Protein AF-A0A9W9V9L8-F1 (afdb_monomer_lite)

pLDDT: mean 75.34, std 14.16, range [36.38, 93.81]

Structure (mmCIF, N/CA/C/O backbone):
data_AF-A0A9W9V9L8-F1
#
_entry.id   AF-A0A9W9V9L8-F1
#
loop_
_atom_site.group_PDB
_atom_site.id
_atom_site.type_symbol
_atom_site.label_atom_id
_atom_site.label_alt_id
_atom_site.label_comp_id
_atom_site.label_asym_id
_atom_site.label_entity_id
_atom_site.label_seq_id
_atom_site.pdbx_PDB_ins_code
_atom_site.Cartn_x
_atom_site.Cartn_y
_atom_site.Cartn_z
_atom_site.occupancy
_atom_site.B_iso_or_equiv
_atom_site.auth_seq_id
_atom_site.auth_comp_id
_atom_site.auth_asym_id
_atom_site.auth_atom_id
_atom_site.pdbx_PDB_model_num
ATOM 1 N N . MET A 1 1 ? -44.556 21.642 7.960 1.00 36.38 1 MET A N 1
ATOM 2 C CA . MET A 1 1 ? -44.176 20.219 8.092 1.00 36.38 1 MET A CA 1
ATOM 3 C C . MET A 1 1 ? -42.702 20.186 8.455 1.00 36.38 1 MET A C 1
ATOM 5 O O . MET A 1 1 ? -41.894 20.652 7.666 1.00 36.38 1 MET A O 1
ATOM 9 N N . CYS A 1 2 ? -42.361 19.771 9.675 1.00 39.16 2 CYS A N 1
ATOM 10 C CA . CYS A 1 2 ? -40.968 19.669 10.106 1.00 39.16 2 CYS A CA 1
ATOM 11 C C . CYS A 1 2 ? -40.356 18.407 9.497 1.00 39.16 2 CYS A C 1
ATOM 13 O O . CYS A 1 2 ? -40.828 17.306 9.771 1.00 39.16 2 CYS A O 1
ATOM 15 N N . HIS A 1 3 ? -39.321 18.563 8.674 1.00 39.81 3 HIS A N 1
ATOM 16 C CA . HIS A 1 3 ? -38.509 17.441 8.222 1.00 39.81 3 HIS A CA 1
ATOM 17 C C . HIS A 1 3 ? -37.730 16.898 9.425 1.00 39.81 3 HIS A C 1
ATOM 19 O O . HIS A 1 3 ? -36.754 17.504 9.867 1.00 39.81 3 HIS A O 1
ATOM 25 N N . GLN A 1 4 ? -38.190 15.781 9.990 1.00 43.34 4 GLN A N 1
ATOM 26 C CA . GLN A 1 4 ? -37.383 14.996 10.916 1.00 43.34 4 GLN A CA 1
ATOM 27 C C . GLN A 1 4 ? -36.170 14.479 10.145 1.00 43.34 4 GLN A C 1
ATOM 29 O O . GLN A 1 4 ? -36.293 13.708 9.194 1.00 43.34 4 GLN A O 1
ATOM 34 N N . LYS A 1 5 ? -34.994 14.967 10.541 1.00 45.06 5 LYS A N 1
ATOM 35 C CA . LYS A 1 5 ? -33.702 14.407 10.154 1.00 45.06 5 LYS A CA 1
ATOM 36 C C . LYS A 1 5 ? -33.715 12.915 10.532 1.00 45.06 5 LYS A C 1
ATOM 38 O O . LYS A 1 5 ? -34.208 12.613 11.623 1.00 45.06 5 LYS A O 1
ATOM 43 N N . PRO A 1 6 ? -33.215 11.993 9.692 1.00 44.47 6 PRO A N 1
ATOM 44 C CA . PRO A 1 6 ? -33.086 10.602 10.104 1.00 44.47 6 PRO A CA 1
ATOM 45 C C . PRO A 1 6 ? -32.223 10.569 11.368 1.00 44.47 6 PRO A C 1
ATOM 47 O O . PRO A 1 6 ? -31.131 11.139 11.379 1.00 44.47 6 PRO A O 1
ATOM 50 N N . LEU A 1 7 ? -32.739 9.979 12.448 1.00 44.66 7 LEU A N 1
ATOM 51 C CA . LEU A 1 7 ? -31.891 9.578 13.560 1.00 44.66 7 LEU A CA 1
ATOM 52 C C . LEU A 1 7 ? -31.002 8.465 13.018 1.00 44.66 7 LEU A C 1
ATOM 54 O O . LEU A 1 7 ? -31.484 7.354 12.789 1.00 44.66 7 LEU A O 1
ATOM 58 N N . ASP A 1 8 ? -29.728 8.779 12.788 1.00 45.38 8 ASP A N 1
ATOM 59 C CA . ASP A 1 8 ? -28.702 7.749 12.689 1.00 45.38 8 ASP A CA 1
ATOM 60 C C . ASP A 1 8 ? -28.889 6.818 13.896 1.00 45.38 8 ASP A C 1
ATOM 62 O O . ASP A 1 8 ? -29.031 7.315 15.024 1.00 45.38 8 ASP A O 1
ATOM 66 N N . PRO A 1 9 ? -28.969 5.489 13.700 1.00 43.41 9 PRO A N 1
ATOM 67 C CA . PRO A 1 9 ? -29.077 4.583 14.826 1.00 43.41 9 PRO A CA 1
ATOM 68 C C . PRO A 1 9 ? -27.889 4.871 15.738 1.00 43.41 9 PRO A C 1
ATOM 70 O O . PRO A 1 9 ? -26.748 4.922 15.277 1.00 43.41 9 PRO A O 1
ATOM 73 N N . ALA A 1 10 ? -28.166 5.111 17.020 1.00 51.75 10 ALA A N 1
ATOM 74 C CA . ALA A 1 10 ? -27.129 5.241 18.025 1.00 51.75 10 ALA A CA 1
ATOM 75 C C . ALA A 1 10 ? -26.387 3.901 18.076 1.00 51.75 10 ALA A C 1
ATOM 77 O O . ALA A 1 10 ? -26.803 2.979 18.776 1.00 51.75 10 ALA A O 1
ATOM 78 N N . LEU A 1 11 ? -25.334 3.770 17.265 1.00 55.16 11 LEU A N 1
ATOM 79 C CA . LEU A 1 11 ? -24.352 2.703 17.371 1.00 55.16 11 LEU A CA 1
ATOM 80 C C . LEU A 1 11 ? -23.980 2.637 18.852 1.00 55.16 11 LEU A C 1
ATOM 82 O O . LEU A 1 11 ? -23.548 3.637 19.429 1.00 55.16 11 LEU A O 1
ATOM 86 N N . GLY A 1 12 ? -24.276 1.499 19.487 1.00 61.88 12 GLY A N 1
ATOM 87 C CA . GLY A 1 12 ? -24.098 1.322 20.924 1.00 61.88 12 GLY A CA 1
ATOM 88 C C . GLY A 1 12 ? -22.701 1.764 21.361 1.00 61.88 12 GLY A C 1
ATOM 89 O O . GLY A 1 12 ? -21.727 1.613 20.623 1.00 61.88 12 GLY A O 1
ATOM 90 N N . ASN A 1 13 ? -22.593 2.349 22.555 1.00 70.38 13 ASN A N 1
ATOM 91 C CA . ASN A 1 13 ? -21.323 2.858 23.061 1.00 70.38 13 ASN A CA 1
ATOM 92 C C . ASN A 1 13 ? -20.375 1.691 23.384 1.00 70.38 13 ASN A C 1
ATOM 94 O O . ASN A 1 13 ? -20.332 1.232 24.518 1.00 70.38 13 ASN A O 1
ATOM 98 N N . LEU A 1 14 ? -19.593 1.227 22.405 1.00 69.06 14 LEU A N 1
ATOM 99 C CA . LEU A 1 14 ? -18.598 0.165 22.602 1.00 69.06 14 LEU A CA 1
ATOM 100 C C . LEU A 1 14 ? -17.556 0.498 23.681 1.00 69.06 14 LEU A C 1
ATOM 102 O O . LEU A 1 14 ? -16.965 -0.409 24.253 1.00 69.06 14 LEU A O 1
ATOM 106 N N . GLY A 1 15 ? -17.375 1.782 24.006 1.00 67.00 15 GLY A N 1
ATOM 107 C CA . GLY A 1 15 ? -16.509 2.242 25.091 1.00 67.00 15 GLY A CA 1
AT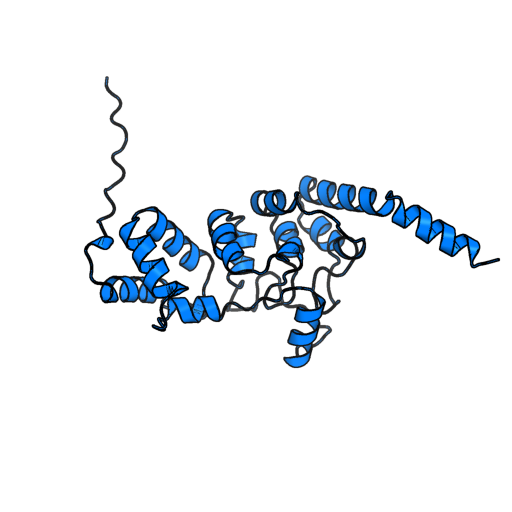OM 108 C C . GLY A 1 15 ? -16.975 1.859 26.503 1.00 67.00 15 GLY A C 1
ATOM 109 O O . GLY A 1 15 ? -16.256 2.149 27.452 1.00 67.00 15 GLY A O 1
ATOM 110 N N . VAL A 1 16 ? -18.149 1.231 26.669 1.00 77.94 16 VAL A N 1
ATOM 111 C CA . VAL A 1 16 ? -18.590 0.668 27.964 1.00 77.94 16 VAL A CA 1
ATOM 112 C C . VAL A 1 16 ? -18.043 -0.735 28.225 1.00 77.94 16 VAL A C 1
ATOM 114 O O . VAL A 1 16 ? -18.105 -1.207 29.360 1.00 77.94 16 VAL A O 1
ATOM 117 N N . PHE A 1 17 ? -17.556 -1.423 27.189 1.00 74.06 17 PHE A N 1
ATOM 118 C CA . PHE A 1 17 ? -17.034 -2.774 27.336 1.00 74.06 17 PHE A CA 1
ATOM 119 C C . PHE A 1 17 ? -15.603 -2.762 27.870 1.00 74.06 17 PHE A C 1
ATOM 121 O O . PHE A 1 17 ? -14.841 -1.837 27.576 1.00 74.06 17 PHE A O 1
ATOM 128 N N . PRO A 1 18 ? -15.211 -3.809 28.618 1.00 73.62 18 PRO A N 1
ATOM 129 C CA . PRO A 1 18 ? -13.832 -3.980 29.010 1.00 73.62 18 PRO A CA 1
ATOM 130 C C . PRO A 1 18 ? -12.886 -4.017 27.795 1.00 73.62 18 PRO A C 1
ATOM 132 O O . PRO A 1 18 ? -13.247 -4.571 26.748 1.00 73.62 18 PRO A O 1
ATOM 135 N N . PRO A 1 19 ? -11.666 -3.488 27.969 1.00 71.56 19 PRO A N 1
ATOM 136 C CA . PRO A 1 19 ? -10.516 -3.634 27.079 1.00 71.56 19 PRO A CA 1
ATOM 137 C C . PRO A 1 19 ? -10.449 -4.956 26.289 1.00 71.56 19 PRO A C 1
ATOM 139 O O . PRO A 1 19 ? -10.354 -4.978 25.062 1.00 71.56 19 PRO A O 1
ATOM 142 N N . GLU A 1 20 ? -10.559 -6.075 26.996 1.00 72.81 20 GLU A N 1
ATOM 143 C CA . GLU A 1 20 ? -10.396 -7.430 26.474 1.00 72.81 20 GLU A CA 1
ATOM 144 C C . GLU A 1 20 ? -11.530 -7.823 25.522 1.00 72.81 20 GLU A C 1
ATOM 146 O O . GLU A 1 20 ? -11.302 -8.489 24.516 1.00 72.81 20 GLU A O 1
ATOM 151 N N . ILE A 1 21 ? -12.756 -7.377 25.808 1.00 78.12 21 ILE A N 1
ATOM 152 C CA . ILE A 1 21 ? -13.927 -7.649 24.967 1.00 78.12 21 ILE A CA 1
ATOM 153 C C . ILE A 1 21 ? -13.818 -6.887 23.648 1.00 78.12 21 ILE A C 1
ATOM 155 O O . ILE A 1 21 ? -14.094 -7.445 22.590 1.00 78.12 21 ILE A O 1
ATOM 159 N N . ILE A 1 22 ? -13.360 -5.634 23.699 1.00 75.38 22 ILE A N 1
ATOM 160 C CA . ILE A 1 22 ? -13.102 -4.828 22.503 1.00 75.38 22 ILE A CA 1
ATOM 161 C C . ILE A 1 22 ? -12.047 -5.507 21.624 1.00 75.38 22 ILE A C 1
ATOM 163 O O . ILE A 1 22 ? -12.243 -5.622 20.417 1.00 75.38 22 ILE A O 1
ATOM 167 N N . LEU A 1 23 ? -10.947 -5.982 22.215 1.00 73.69 23 LEU A N 1
ATOM 168 C CA . LEU A 1 23 ? -9.894 -6.677 21.473 1.00 73.69 23 LEU A CA 1
ATOM 169 C C . LEU A 1 23 ? -10.385 -7.988 20.855 1.00 73.69 23 LEU A C 1
ATOM 171 O O . LEU A 1 23 ? -10.085 -8.234 19.694 1.00 73.69 23 LEU A O 1
ATOM 175 N N . ASN A 1 24 ? -11.195 -8.772 21.566 1.00 77.06 24 ASN A N 1
ATOM 176 C CA . ASN A 1 24 ? -11.791 -9.989 21.010 1.00 77.06 24 ASN A CA 1
ATOM 177 C C . ASN A 1 24 ? -12.697 -9.690 19.805 1.00 77.06 24 ASN A C 1
ATOM 179 O O . ASN A 1 24 ? -12.636 -10.403 18.809 1.00 77.06 24 ASN A O 1
ATOM 183 N N . ILE A 1 25 ? -13.489 -8.613 19.864 1.00 78.12 25 ILE A N 1
ATOM 184 C CA . ILE A 1 25 ? -14.324 -8.166 18.736 1.00 78.12 25 ILE A CA 1
ATOM 185 C C . ILE A 1 25 ? -13.447 -7.761 17.542 1.00 78.12 25 ILE A C 1
ATOM 187 O O . ILE A 1 25 ? -13.744 -8.115 16.404 1.00 78.12 25 ILE A O 1
ATOM 191 N N . LEU A 1 26 ? -12.354 -7.029 17.781 1.00 77.00 26 LEU A N 1
ATOM 192 C CA . LEU A 1 26 ? -11.405 -6.660 16.724 1.00 77.00 26 LEU A CA 1
ATOM 193 C C . LEU A 1 26 ? -10.715 -7.893 16.126 1.00 77.00 26 LEU A C 1
ATOM 195 O O . LEU A 1 26 ? -10.588 -7.982 14.909 1.00 77.00 26 LEU A O 1
ATOM 199 N N . ASP A 1 27 ? -10.303 -8.847 16.958 1.00 76.50 27 ASP A N 1
ATOM 200 C CA . ASP A 1 27 ? -9.699 -10.108 16.525 1.00 76.50 27 ASP A CA 1
ATOM 201 C C . ASP A 1 27 ? -10.688 -10.948 15.696 1.00 76.50 27 ASP A C 1
ATOM 203 O O . ASP A 1 27 ? -10.294 -11.559 14.702 1.00 76.50 27 ASP A O 1
ATOM 207 N N . GLU A 1 28 ? -11.982 -10.911 16.026 1.00 78.38 28 GLU A N 1
ATOM 208 C CA . GLU A 1 28 ? -13.049 -11.543 15.245 1.00 78.38 28 GLU A CA 1
ATOM 209 C C . GLU A 1 28 ? -13.272 -10.848 13.892 1.00 78.38 28 GLU A C 1
ATOM 211 O O . GLU A 1 28 ? -13.358 -11.529 12.870 1.00 78.38 28 GLU A O 1
ATOM 216 N N . PHE A 1 29 ? -13.250 -9.508 13.837 1.00 72.94 29 PHE A N 1
ATOM 217 C CA . PHE A 1 29 ? -13.269 -8.756 12.568 1.00 72.94 29 PHE A CA 1
ATOM 218 C C . PHE A 1 29 ? -12.084 -9.093 11.656 1.00 72.94 29 PHE A C 1
ATOM 220 O O . PHE A 1 29 ? -12.165 -8.962 10.435 1.00 72.94 29 PHE A O 1
ATOM 227 N N . LEU A 1 30 ? -10.966 -9.517 12.240 1.00 74.19 30 LEU A N 1
ATOM 228 C CA . LEU A 1 30 ? -9.771 -9.946 11.515 1.00 74.19 30 LEU A CA 1
ATOM 229 C C . LEU A 1 30 ? -9.797 -11.439 11.165 1.00 74.19 30 LEU A C 1
ATOM 231 O O . LEU A 1 30 ? -8.912 -11.915 10.443 1.00 74.19 30 LEU A O 1
ATOM 235 N N . GLY A 1 31 ? -10.788 -12.172 11.674 1.00 66.38 31 GLY A N 1
ATOM 236 C CA . GLY A 1 31 ? -10.925 -13.616 11.573 1.00 66.38 31 GLY A CA 1
ATOM 237 C C . GLY A 1 31 ? -11.152 -14.105 10.143 1.00 66.38 31 GLY A C 1
ATOM 238 O O . GLY A 1 31 ? -11.882 -13.500 9.366 1.00 66.38 31 GLY A O 1
ATOM 239 N N . SER A 1 32 ? -10.524 -15.245 9.825 1.00 63.03 32 SER A N 1
ATOM 240 C CA . SER A 1 32 ? -10.472 -15.990 8.545 1.00 63.03 32 SER A CA 1
ATOM 241 C C . SER A 1 32 ? -9.544 -15.478 7.435 1.00 63.03 32 SER A C 1
ATOM 243 O O . SER A 1 32 ? -9.136 -16.279 6.595 1.00 63.03 32 SER A O 1
ATOM 245 N N . SER A 1 33 ? -9.122 -14.209 7.445 1.00 69.69 33 SER A N 1
ATOM 246 C CA . SER A 1 33 ? -8.191 -13.722 6.417 1.00 69.69 33 SER A CA 1
ATOM 247 C C . SER A 1 33 ? -6.732 -14.073 6.758 1.00 69.69 33 SER A C 1
ATOM 249 O O . SER A 1 33 ? -6.304 -13.815 7.892 1.00 69.69 33 SER A O 1
ATOM 251 N N . PRO A 1 34 ? -5.924 -14.588 5.809 1.00 78.06 34 PRO A N 1
ATOM 252 C CA . PRO A 1 34 ? -4.497 -14.847 6.018 1.00 78.06 34 PRO A CA 1
ATOM 253 C C . PRO A 1 34 ? -3.675 -13.558 6.165 1.00 78.06 34 PRO A C 1
ATOM 255 O O . PRO A 1 34 ? -2.552 -13.599 6.661 1.00 78.06 34 PRO A O 1
ATOM 258 N N . ARG A 1 35 ? -4.229 -12.401 5.773 1.00 84.94 35 ARG A N 1
ATOM 259 C CA . ARG A 1 35 ? -3.574 -11.093 5.895 1.00 84.94 35 ARG A CA 1
ATOM 260 C C . ARG A 1 35 ? -4.536 -9.977 6.288 1.00 84.94 35 ARG A C 1
ATOM 262 O O . ARG A 1 35 ? -5.752 -10.125 6.194 1.00 84.94 35 ARG A O 1
ATOM 269 N N . LEU A 1 36 ? -3.997 -8.850 6.743 1.00 87.00 36 LEU A N 1
ATOM 270 C CA . LEU A 1 36 ? -4.797 -7.651 6.978 1.00 87.00 36 LEU A CA 1
ATOM 271 C C . LEU A 1 36 ? -5.183 -7.011 5.640 1.00 87.00 36 LEU A C 1
ATOM 273 O O . LEU A 1 36 ? -4.310 -6.555 4.907 1.00 87.00 36 LEU A O 1
ATOM 277 N N . THR A 1 37 ? -6.479 -6.994 5.331 1.00 89.25 37 THR A N 1
ATOM 278 C CA . THR A 1 37 ? -7.019 -6.374 4.115 1.00 89.25 37 THR A CA 1
ATOM 279 C C . THR A 1 37 ? -7.457 -4.933 4.373 1.00 89.25 37 THR A C 1
ATOM 281 O O . THR A 1 37 ? -7.620 -4.507 5.524 1.00 89.25 37 THR A O 1
ATOM 284 N N . HIS A 1 38 ? -7.682 -4.181 3.292 1.00 91.44 38 HIS A N 1
ATOM 285 C CA . HIS A 1 38 ? -8.243 -2.835 3.373 1.00 91.44 38 HIS A CA 1
ATOM 286 C C . HIS A 1 38 ? -9.617 -2.831 4.050 1.00 91.44 38 HIS A C 1
ATOM 288 O O . HIS A 1 38 ? -9.854 -1.970 4.887 1.00 91.44 38 HIS A O 1
ATOM 294 N N . GLU A 1 39 ? -10.500 -3.784 3.754 1.00 89.94 39 GLU A N 1
ATOM 295 C CA . GLU A 1 39 ? -11.870 -3.829 4.286 1.00 89.94 39 GLU A CA 1
ATOM 296 C C . GLU A 1 39 ? -11.868 -3.957 5.812 1.00 89.94 39 GLU A C 1
ATOM 298 O O . GLU A 1 39 ? -12.575 -3.222 6.511 1.00 89.94 39 GLU A O 1
ATOM 303 N N . ASN A 1 40 ? -11.011 -4.836 6.337 1.00 87.56 40 ASN A N 1
ATOM 304 C CA . ASN A 1 40 ? -10.867 -5.048 7.773 1.00 87.56 40 ASN A CA 1
ATOM 305 C C . ASN A 1 40 ? -10.281 -3.797 8.438 1.00 87.56 40 ASN A C 1
ATOM 307 O O . ASN A 1 40 ? -10.824 -3.285 9.417 1.00 87.56 40 ASN A O 1
ATOM 311 N N . PHE A 1 41 ? -9.204 -3.250 7.868 1.00 87.56 41 PHE A N 1
ATOM 312 C CA . PHE A 1 41 ? -8.567 -2.039 8.381 1.00 87.56 41 PHE A CA 1
ATOM 313 C C . PHE A 1 41 ? -9.499 -0.817 8.329 1.00 87.56 41 PHE A C 1
ATOM 315 O O . PHE A 1 41 ? -9.544 -0.021 9.268 1.00 87.56 41 PHE A O 1
ATOM 322 N N . HIS A 1 42 ? -10.277 -0.678 7.256 1.00 90.56 42 HIS A N 1
ATOM 323 C CA . HIS A 1 42 ? -11.241 0.398 7.063 1.00 90.56 42 HIS A CA 1
ATOM 324 C C . HIS A 1 42 ? -12.380 0.316 8.071 1.00 90.56 42 HIS A C 1
ATOM 326 O O . HIS A 1 42 ? -12.705 1.324 8.695 1.00 90.56 42 HIS A O 1
ATOM 332 N N . SER A 1 43 ? -12.940 -0.874 8.287 1.00 87.00 43 SER A N 1
ATOM 333 C CA . SER A 1 43 ? -14.005 -1.091 9.272 1.00 87.00 43 SER A CA 1
ATOM 334 C C . SER A 1 43 ? -13.553 -0.692 10.677 1.00 87.00 43 SER A C 1
ATOM 336 O O . SER A 1 43 ? -14.261 0.034 11.375 1.00 87.00 43 SER A O 1
ATOM 338 N N . ILE A 1 44 ? -12.326 -1.059 11.058 1.00 83.88 44 ILE A N 1
ATOM 339 C CA . ILE A 1 44 ? -11.736 -0.661 12.343 1.00 83.88 44 ILE A CA 1
ATOM 340 C C . ILE A 1 44 ? -11.504 0.857 12.403 1.00 83.88 44 ILE A C 1
ATOM 342 O O . ILE A 1 44 ? -11.794 1.487 13.422 1.00 83.88 44 ILE A O 1
ATOM 346 N N . ASN A 1 45 ? -11.041 1.474 11.310 1.00 85.25 45 ASN A N 1
ATOM 347 C CA . ASN A 1 45 ? -10.890 2.929 11.231 1.00 85.25 45 ASN A CA 1
ATOM 348 C C . ASN A 1 45 ? -12.229 3.656 11.437 1.00 85.25 45 ASN A C 1
ATOM 350 O O . ASN A 1 45 ? -12.303 4.613 12.209 1.00 85.25 45 ASN A O 1
ATOM 354 N N . GLN A 1 46 ? -13.301 3.187 10.792 1.00 86.19 46 GLN A N 1
ATOM 355 C CA . GLN A 1 46 ? -14.643 3.744 10.978 1.00 86.19 46 GLN A CA 1
ATOM 356 C C . GLN A 1 46 ? -15.125 3.563 12.414 1.00 86.19 46 GLN A C 1
ATOM 358 O O . GLN A 1 46 ? -15.638 4.506 13.015 1.00 86.19 46 GLN A O 1
ATOM 363 N N . LEU A 1 47 ? -14.883 2.395 13.007 1.00 80.62 47 LEU A N 1
ATOM 364 C CA . LEU A 1 47 ? -15.251 2.122 14.389 1.00 80.62 47 LEU A CA 1
ATOM 365 C C . LEU A 1 47 ? -14.610 3.126 15.357 1.00 80.62 47 LEU A C 1
ATOM 367 O O . LEU A 1 47 ? -15.307 3.741 16.164 1.00 80.62 47 LEU A O 1
ATOM 371 N N . MET A 1 48 ? -13.309 3.386 15.218 1.00 80.31 48 MET A N 1
ATOM 372 C CA . MET A 1 48 ? -12.620 4.416 16.004 1.00 80.31 48 MET A CA 1
ATOM 373 C C . MET A 1 48 ? -13.206 5.817 15.797 1.00 80.31 48 MET A C 1
ATOM 375 O O . MET A 1 48 ? -13.258 6.608 16.736 1.00 80.31 48 MET A O 1
ATOM 379 N N . LYS A 1 49 ? -13.656 6.159 14.585 1.00 82.69 49 LYS A N 1
ATOM 380 C CA . LYS A 1 49 ? -14.267 7.471 14.316 1.00 82.69 49 LYS A CA 1
ATOM 381 C C . LYS A 1 49 ? -15.606 7.653 15.032 1.00 82.69 49 LYS A C 1
ATOM 383 O O . LYS A 1 49 ? -15.944 8.779 15.388 1.00 82.69 49 LYS A O 1
ATOM 388 N N . THR A 1 50 ? -16.347 6.571 15.267 1.00 78.81 50 THR A N 1
ATOM 389 C CA . THR A 1 50 ? -17.664 6.628 15.929 1.00 78.81 50 THR A CA 1
ATOM 390 C C . THR A 1 50 ? -17.586 6.797 17.447 1.00 78.81 50 THR A C 1
ATOM 392 O O . THR A 1 50 ? -18.561 7.225 18.061 1.00 78.81 50 THR A O 1
ATOM 395 N N . ASN A 1 51 ? -16.444 6.495 18.077 1.00 77.62 51 ASN A N 1
ATOM 396 C CA . ASN A 1 51 ? -16.325 6.499 19.532 1.00 77.62 51 ASN A CA 1
ATOM 397 C C . ASN A 1 51 ? -14.921 6.927 19.993 1.00 77.62 51 ASN A C 1
ATOM 399 O O . ASN A 1 51 ? -13.940 6.210 19.807 1.00 77.62 51 ASN A O 1
ATOM 403 N N . LYS A 1 52 ? -14.827 8.098 20.639 1.00 78.69 52 LYS A N 1
ATOM 404 C CA . LYS A 1 52 ? -13.548 8.675 21.081 1.00 78.69 52 LYS A CA 1
ATOM 405 C C . LYS A 1 52 ? -12.855 7.834 22.157 1.00 78.69 52 LYS A C 1
ATOM 407 O O . LYS A 1 52 ? -11.645 7.654 22.077 1.00 78.69 52 LYS A O 1
ATOM 412 N N . THR A 1 53 ? -13.608 7.296 23.116 1.00 75.50 53 THR A N 1
ATOM 413 C CA . THR A 1 53 ? -13.078 6.406 24.162 1.00 75.50 53 THR A CA 1
ATOM 414 C C . THR A 1 53 ? -12.490 5.147 23.541 1.00 75.50 53 THR A C 1
ATOM 416 O O . THR A 1 53 ? -11.388 4.741 23.892 1.00 75.50 53 THR A O 1
ATOM 419 N N . LEU A 1 54 ? -13.177 4.577 22.551 1.00 77.38 54 LEU A N 1
ATOM 420 C CA . LEU A 1 54 ? -12.675 3.442 21.790 1.00 77.38 54 LEU A CA 1
ATOM 421 C C . LEU A 1 54 ? -11.426 3.804 20.976 1.00 77.38 54 LEU A C 1
ATOM 423 O O . LEU A 1 54 ? -10.484 3.024 20.935 1.00 77.38 54 LEU A O 1
ATOM 427 N N . ALA A 1 55 ? -11.380 4.983 20.354 1.00 80.12 55 ALA A N 1
ATOM 428 C CA . ALA A 1 55 ? -10.202 5.441 19.620 1.00 80.12 55 ALA A CA 1
ATOM 429 C C . ALA A 1 55 ? -8.983 5.647 20.528 1.00 80.12 55 ALA A C 1
ATOM 431 O O . ALA A 1 55 ? -7.872 5.287 20.147 1.00 80.12 55 ALA A O 1
ATOM 432 N N . GLU A 1 56 ? -9.173 6.244 21.705 1.00 77.75 56 GLU A N 1
ATOM 433 C CA . GLU A 1 56 ? -8.126 6.407 22.718 1.00 77.75 56 GLU A CA 1
ATOM 434 C C . GLU A 1 56 ? -7.669 5.048 23.236 1.00 77.75 56 GLU A C 1
ATOM 436 O O . GLU A 1 56 ? -6.470 4.794 23.277 1.00 77.75 56 GLU A O 1
ATOM 441 N N . TYR A 1 57 ? -8.609 4.151 23.535 1.00 74.00 57 TYR A N 1
ATOM 442 C CA . TYR A 1 57 ? -8.318 2.795 23.975 1.00 74.00 57 TYR A CA 1
ATOM 443 C C . TYR A 1 57 ? -7.509 2.023 22.928 1.00 74.00 57 TYR A C 1
ATOM 445 O O . TYR A 1 57 ? -6.430 1.519 23.229 1.00 74.00 57 TYR A O 1
ATOM 453 N N . ILE A 1 58 ? -7.985 1.996 21.681 1.00 73.50 58 ILE A N 1
ATOM 454 C CA . ILE A 1 58 ? -7.298 1.344 20.571 1.00 73.50 58 ILE A CA 1
ATOM 455 C C . ILE A 1 58 ? -5.906 1.954 20.411 1.00 73.50 58 ILE A C 1
ATOM 457 O O . ILE A 1 58 ? -4.948 1.202 20.398 1.00 73.50 58 ILE A O 1
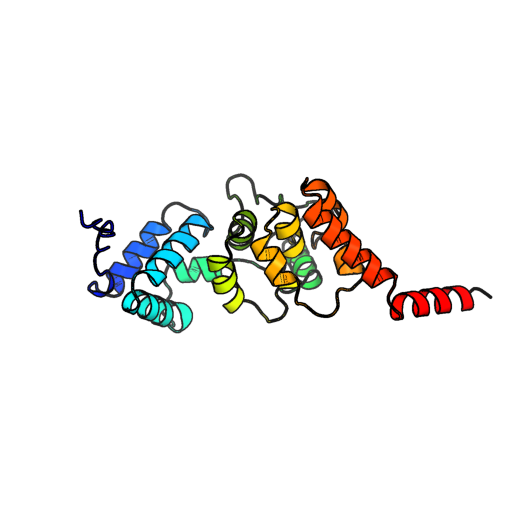ATOM 461 N N . LYS A 1 59 ? -5.738 3.282 20.391 1.00 73.12 59 LYS A N 1
ATOM 462 C CA . LYS A 1 59 ? -4.408 3.913 20.272 1.00 73.12 59 LYS A CA 1
ATOM 463 C C . LYS A 1 59 ? -3.471 3.594 21.442 1.00 73.12 59 LYS A C 1
ATOM 465 O O . LYS A 1 59 ? -2.339 3.196 21.187 1.00 73.12 59 LYS A O 1
ATOM 470 N N . LEU A 1 60 ? -3.935 3.727 22.687 1.00 67.12 60 LEU A N 1
ATOM 471 C CA . LEU A 1 60 ? -3.140 3.489 23.898 1.00 67.12 60 LEU A CA 1
ATOM 472 C C . LEU A 1 60 ? -2.744 2.016 24.037 1.00 67.12 60 LEU A C 1
ATOM 474 O O . LEU A 1 60 ? -1.594 1.716 24.340 1.00 67.12 60 LEU A O 1
ATOM 478 N N . HIS A 1 61 ? -3.671 1.089 23.782 1.00 63.75 61 HIS A N 1
ATOM 479 C CA . HIS A 1 61 ? -3.407 -0.345 23.907 1.00 63.75 61 HIS A CA 1
ATOM 480 C C . HIS A 1 61 ? -2.701 -0.941 22.685 1.00 63.75 61 HIS A C 1
ATOM 482 O O . HIS A 1 61 ? -1.972 -1.918 22.826 1.00 63.75 61 HIS A O 1
ATOM 488 N N . TRP A 1 62 ? -2.847 -0.366 21.494 1.00 67.00 62 TRP A N 1
ATOM 489 C CA . TRP A 1 62 ? -2.150 -0.830 20.292 1.00 67.00 62 TRP A CA 1
ATOM 490 C C . TRP A 1 62 ? -0.818 -0.125 20.077 1.00 67.00 62 TRP A C 1
ATOM 492 O O . TRP A 1 62 ? 0.210 -0.799 20.036 1.00 67.00 62 TRP A O 1
ATOM 502 N N . MET A 1 63 ? -0.815 1.192 19.849 1.00 59.19 63 MET A N 1
ATOM 503 C CA . MET A 1 63 ? 0.379 1.885 19.351 1.00 59.19 63 MET A CA 1
ATOM 504 C C . MET A 1 63 ? 1.436 2.000 20.446 1.00 59.19 63 MET A C 1
ATOM 506 O O . MET A 1 63 ? 2.604 1.719 20.189 1.00 59.19 63 MET A O 1
ATOM 510 N N . ASP A 1 64 ? 0.999 2.302 21.669 1.00 58.09 64 ASP A N 1
ATOM 511 C CA . ASP A 1 64 ? 1.900 2.681 22.761 1.00 58.09 64 ASP A CA 1
ATOM 512 C C . ASP A 1 64 ? 2.133 1.559 23.791 1.00 58.09 64 ASP A C 1
ATOM 514 O O . ASP A 1 64 ? 3.044 1.656 24.611 1.00 58.09 64 ASP A O 1
ATOM 518 N N . SER A 1 65 ? 1.349 0.472 23.760 1.00 60.03 65 SER A N 1
ATOM 519 C CA . SER A 1 65 ? 1.481 -0.622 24.735 1.00 60.03 65 SER A CA 1
ATOM 520 C C . SER A 1 65 ? 2.378 -1.770 24.259 1.00 60.03 65 SER A C 1
ATOM 522 O O . SER A 1 65 ? 2.404 -2.125 23.081 1.00 60.03 65 SER A O 1
ATOM 524 N N . ASN A 1 66 ? 3.055 -2.436 25.197 1.00 61.06 66 ASN A N 1
ATOM 525 C CA . ASN A 1 66 ? 3.799 -3.675 24.934 1.00 61.06 66 ASN A CA 1
ATOM 526 C C . ASN A 1 66 ? 2.896 -4.918 24.805 1.00 61.06 66 ASN A C 1
ATOM 528 O O . ASN A 1 66 ? 3.401 -6.013 24.559 1.00 61.06 66 ASN A O 1
ATOM 532 N N . ALA A 1 67 ? 1.575 -4.784 24.967 1.00 60.03 67 ALA A N 1
ATOM 533 C CA . ALA A 1 67 ? 0.654 -5.902 24.823 1.00 60.03 67 ALA A CA 1
ATOM 534 C C . ALA A 1 67 ? 0.487 -6.254 23.337 1.00 60.03 67 ALA A C 1
ATOM 536 O O . ALA A 1 67 ? 0.044 -5.445 22.520 1.00 60.03 67 ALA A O 1
ATOM 537 N N . SER A 1 68 ? 0.873 -7.475 22.976 1.00 59.44 68 SER A N 1
ATOM 538 C CA . SER A 1 68 ? 0.694 -8.006 21.628 1.00 59.44 68 SER A CA 1
ATOM 539 C C . SER A 1 68 ? -0.729 -8.547 21.473 1.00 59.44 68 SER A C 1
ATOM 541 O O . SER A 1 68 ? -1.065 -9.545 22.100 1.00 59.44 68 SER A O 1
ATOM 543 N N . ASN A 1 69 ? -1.542 -7.927 20.616 1.00 71.69 69 ASN A N 1
ATOM 544 C CA . ASN A 1 69 ? -2.819 -8.479 20.142 1.00 71.69 69 ASN A CA 1
ATOM 545 C C . ASN A 1 69 ? -2.725 -8.852 18.650 1.00 71.69 69 ASN A C 1
ATOM 547 O O . ASN A 1 69 ? -1.782 -8.433 17.965 1.00 71.69 69 ASN A O 1
ATOM 551 N N . SER A 1 70 ? -3.669 -9.655 18.145 1.00 72.38 70 SER A N 1
ATOM 552 C CA . SER A 1 70 ? -3.585 -10.201 16.782 1.00 72.38 70 SER A CA 1
ATOM 553 C C . SER A 1 70 ? -3.592 -9.096 15.721 1.00 72.38 70 SER A C 1
ATOM 555 O O . SER A 1 70 ? -2.872 -9.168 14.723 1.00 72.38 70 SER A O 1
ATOM 557 N N . PHE A 1 71 ? -4.333 -8.016 15.970 1.00 73.75 71 PHE A N 1
ATOM 558 C CA . PHE A 1 71 ? -4.381 -6.874 15.072 1.00 73.75 71 PHE A CA 1
ATOM 559 C C . PHE A 1 71 ? -3.046 -6.145 14.962 1.00 73.75 71 PHE A C 1
ATOM 561 O O . PHE A 1 71 ? -2.556 -5.918 13.856 1.00 73.75 71 PHE A O 1
ATOM 568 N N . LYS A 1 72 ? -2.418 -5.831 16.099 1.00 74.50 72 LYS A N 1
ATOM 569 C CA . LYS A 1 72 ? -1.093 -5.209 16.163 1.00 74.50 72 LYS A CA 1
ATOM 570 C C . LYS A 1 72 ? -0.056 -6.071 15.454 1.00 74.50 72 LYS A C 1
ATOM 572 O O . LYS A 1 72 ? 0.747 -5.539 14.696 1.00 74.50 72 LYS A O 1
ATOM 577 N N . GLN A 1 73 ? -0.093 -7.389 15.652 1.00 78.06 73 GLN A N 1
ATOM 578 C CA . GLN A 1 73 ? 0.785 -8.317 14.934 1.00 78.06 73 GLN A CA 1
ATOM 579 C C . GLN A 1 73 ? 0.575 -8.232 13.422 1.00 78.06 73 GLN A C 1
ATOM 581 O O . GLN A 1 73 ? 1.544 -8.114 12.681 1.00 78.06 73 GLN A O 1
ATOM 586 N N . ARG A 1 74 ? -0.679 -8.228 12.961 1.00 81.25 74 ARG A N 1
ATOM 587 C CA . ARG A 1 74 ? -1.015 -8.143 11.534 1.00 81.25 74 ARG A CA 1
ATOM 588 C C . ARG A 1 74 ? -0.630 -6.803 10.907 1.00 81.25 74 ARG A C 1
ATOM 590 O O . ARG A 1 74 ? -0.159 -6.801 9.778 1.00 81.25 74 ARG A O 1
ATOM 597 N N . VAL A 1 75 ? -0.800 -5.689 11.620 1.00 78.19 75 VAL A N 1
ATOM 598 C CA . VAL A 1 75 ? -0.344 -4.359 11.176 1.00 78.19 75 VAL A CA 1
ATOM 599 C C . VAL A 1 75 ? 1.180 -4.312 11.109 1.00 78.19 75 VAL A C 1
ATOM 601 O O . VAL A 1 75 ? 1.729 -3.872 10.107 1.00 78.19 75 VAL A O 1
ATOM 604 N N . ASN A 1 76 ? 1.870 -4.804 12.140 1.00 78.69 76 ASN A N 1
ATOM 605 C CA . ASN A 1 76 ? 3.333 -4.844 12.168 1.00 78.69 76 ASN A CA 1
ATOM 606 C C . ASN A 1 76 ? 3.918 -5.800 11.118 1.00 78.69 76 ASN A C 1
ATOM 608 O O . ASN A 1 76 ? 5.060 -5.626 10.706 1.00 78.69 76 ASN A O 1
ATOM 612 N N . ALA A 1 77 ? 3.147 -6.801 10.691 1.00 84.38 77 ALA A N 1
ATOM 613 C CA . ALA A 1 77 ? 3.507 -7.712 9.613 1.00 84.38 77 ALA A CA 1
ATOM 614 C C . ALA A 1 77 ? 3.269 -7.122 8.212 1.00 84.38 77 ALA A C 1
ATOM 616 O O . ALA A 1 77 ? 3.637 -7.759 7.227 1.00 84.38 77 ALA A O 1
ATOM 617 N N . VAL A 1 78 ? 2.658 -5.933 8.089 1.00 86.69 78 VAL A N 1
ATOM 618 C CA . VAL A 1 78 ? 2.520 -5.259 6.791 1.00 86.69 78 VAL A CA 1
ATOM 619 C C . VAL A 1 78 ? 3.906 -4.870 6.297 1.00 86.69 78 VAL A C 1
ATOM 621 O O . VAL A 1 78 ? 4.557 -3.977 6.839 1.00 86.69 78 VAL A O 1
ATOM 624 N N . GLN A 1 79 ? 4.345 -5.547 5.243 1.00 89.38 79 GLN A N 1
ATOM 625 C CA . GLN A 1 79 ? 5.658 -5.349 4.661 1.00 89.38 79 GLN A CA 1
ATOM 626 C C . GLN A 1 79 ? 5.642 -4.209 3.644 1.00 89.38 79 GLN A C 1
ATOM 628 O O . GLN A 1 79 ? 4.796 -4.135 2.754 1.00 89.38 79 GLN A O 1
ATOM 633 N N . TRP A 1 80 ? 6.611 -3.312 3.784 1.00 90.69 80 TRP A N 1
ATOM 634 C CA . TRP A 1 80 ? 6.862 -2.209 2.868 1.00 90.69 80 TRP A CA 1
ATOM 635 C C . TRP A 1 80 ? 8.331 -1.806 2.953 1.00 90.69 80 TRP A C 1
ATOM 637 O O . TRP A 1 80 ? 9.039 -2.153 3.900 1.00 90.69 80 TRP A O 1
ATOM 647 N N . TYR A 1 81 ? 8.788 -1.053 1.961 1.00 90.19 81 TYR A N 1
ATOM 648 C CA . TYR A 1 81 ? 10.174 -0.615 1.852 1.00 90.19 81 TYR A CA 1
ATOM 649 C C . TYR A 1 81 ? 10.242 0.900 1.674 1.00 90.19 81 TYR A C 1
ATOM 651 O O . TYR A 1 81 ? 9.373 1.465 1.012 1.00 90.19 81 TYR A O 1
ATOM 659 N N . PRO A 1 82 ? 11.251 1.592 2.228 1.00 86.62 82 PRO A N 1
ATOM 660 C CA . PRO A 1 82 ? 11.332 3.055 2.199 1.00 86.62 82 PRO A CA 1
ATOM 661 C C . PRO A 1 82 ? 11.682 3.645 0.828 1.00 86.62 82 PRO A C 1
ATOM 663 O O . PRO A 1 82 ? 11.400 4.819 0.579 1.00 86.62 82 PRO A O 1
ATOM 666 N N . ASN A 1 83 ? 12.328 2.868 -0.040 1.00 85.50 83 ASN A N 1
ATOM 667 C CA . ASN A 1 83 ? 12.710 3.262 -1.392 1.00 85.50 83 ASN A CA 1
ATOM 668 C C . ASN A 1 83 ? 12.917 2.031 -2.291 1.00 85.50 83 ASN A C 1
ATOM 670 O O . ASN A 1 83 ? 12.874 0.893 -1.818 1.00 85.50 83 ASN A O 1
ATOM 674 N N . ILE A 1 84 ? 13.137 2.287 -3.584 1.00 85.44 84 ILE A N 1
ATOM 675 C CA . ILE A 1 84 ? 13.322 1.256 -4.607 1.00 85.44 84 ILE A CA 1
ATOM 676 C C . ILE A 1 84 ? 14.573 0.398 -4.358 1.00 85.44 84 ILE A C 1
ATOM 678 O O . ILE A 1 84 ? 14.512 -0.814 -4.523 1.00 85.44 84 ILE A O 1
ATOM 682 N N . ASP A 1 85 ? 15.665 0.997 -3.875 1.00 87.75 85 ASP A N 1
ATOM 683 C CA . ASP A 1 85 ? 16.925 0.290 -3.612 1.00 87.75 85 ASP A CA 1
ATOM 684 C C . ASP A 1 85 ? 16.773 -0.687 -2.439 1.00 87.75 85 ASP A C 1
ATOM 686 O O . ASP A 1 85 ? 17.190 -1.841 -2.513 1.00 87.75 85 ASP A O 1
ATOM 690 N N . ALA A 1 86 ? 16.112 -0.244 -1.366 1.00 90.31 86 ALA A N 1
ATOM 691 C CA . ALA A 1 86 ? 15.805 -1.067 -0.203 1.00 90.31 86 ALA A CA 1
ATOM 692 C C . ALA A 1 86 ? 14.853 -2.215 -0.560 1.00 90.31 86 ALA A C 1
ATOM 694 O O . ALA A 1 86 ? 15.032 -3.330 -0.074 1.00 90.31 86 ALA A O 1
ATOM 695 N N . ALA A 1 87 ? 13.866 -1.954 -1.422 1.00 91.81 87 ALA A N 1
ATOM 696 C CA . ALA A 1 87 ? 12.971 -2.984 -1.932 1.00 91.81 87 ALA A CA 1
ATOM 697 C C . ALA A 1 87 ? 13.723 -4.014 -2.785 1.00 91.81 87 ALA A C 1
ATOM 699 O O . ALA A 1 87 ? 13.578 -5.210 -2.553 1.00 91.81 87 ALA A O 1
ATOM 700 N N . ASN A 1 88 ? 14.566 -3.568 -3.721 1.00 91.62 88 ASN A N 1
ATOM 701 C CA . ASN A 1 88 ? 15.362 -4.449 -4.575 1.00 91.62 88 ASN A CA 1
ATOM 702 C C . ASN A 1 88 ? 16.287 -5.345 -3.738 1.00 91.62 88 ASN A C 1
ATOM 704 O O . ASN A 1 88 ? 16.263 -6.568 -3.877 1.00 91.62 88 ASN A O 1
ATOM 708 N N . ALA A 1 89 ? 17.040 -4.745 -2.811 1.00 92.75 89 ALA A N 1
ATOM 709 C CA . ALA A 1 89 ? 17.939 -5.479 -1.930 1.00 92.75 89 ALA A CA 1
ATOM 710 C C . ALA A 1 89 ? 17.186 -6.529 -1.097 1.00 92.75 89 ALA A C 1
ATOM 712 O O . ALA A 1 89 ? 17.627 -7.673 -1.002 1.00 92.75 89 ALA A O 1
ATOM 713 N N . ALA A 1 90 ? 16.032 -6.169 -0.528 1.00 93.62 90 ALA A N 1
ATOM 714 C CA . ALA A 1 90 ? 15.233 -7.087 0.277 1.00 93.62 90 ALA A CA 1
ATOM 715 C C . ALA A 1 90 ? 14.634 -8.241 -0.545 1.00 93.62 90 ALA A C 1
ATOM 717 O O . ALA A 1 90 ? 14.695 -9.385 -0.101 1.00 93.62 90 ALA A O 1
ATOM 718 N N . LEU A 1 91 ? 14.091 -7.962 -1.733 1.00 92.06 91 LEU A N 1
ATOM 719 C CA . LEU A 1 91 ? 13.526 -8.981 -2.626 1.00 92.06 91 LEU A CA 1
ATOM 720 C C . LEU A 1 91 ? 14.605 -9.940 -3.141 1.00 92.06 91 LEU A C 1
ATOM 722 O O . LEU A 1 91 ? 14.404 -11.153 -3.142 1.00 92.06 91 LEU A O 1
ATOM 726 N N . THR A 1 92 ? 15.783 -9.411 -3.478 1.00 91.31 92 THR A N 1
ATOM 727 C CA . THR A 1 92 ? 16.949 -10.217 -3.868 1.00 91.31 92 THR A CA 1
ATOM 728 C C . THR A 1 92 ? 17.377 -11.152 -2.734 1.00 91.31 92 THR A C 1
ATOM 730 O O . THR A 1 92 ? 17.604 -12.338 -2.958 1.00 91.31 92 THR A O 1
ATOM 733 N N . LEU A 1 93 ? 17.438 -10.654 -1.493 1.00 93.12 93 LEU A N 1
ATOM 734 C CA . LEU A 1 93 ? 17.770 -11.470 -0.317 1.00 93.12 93 LEU A CA 1
ATOM 735 C C . LEU A 1 93 ? 16.716 -12.542 -0.006 1.00 93.12 93 LEU A C 1
ATOM 737 O O . LEU A 1 93 ? 17.057 -13.587 0.542 1.00 93.12 93 LEU A O 1
ATOM 741 N N . GLN A 1 94 ? 15.454 -12.301 -0.360 1.00 91.38 94 GLN A N 1
ATOM 742 C CA . GLN A 1 94 ? 14.373 -13.285 -0.248 1.00 91.38 94 GLN A CA 1
ATOM 743 C C . GLN A 1 94 ? 14.419 -14.352 -1.354 1.00 91.38 94 GLN A C 1
ATOM 745 O O . GLN A 1 94 ? 13.622 -15.287 -1.323 1.00 91.38 94 GLN A O 1
ATOM 750 N N . GLY A 1 95 ? 15.341 -14.237 -2.316 1.00 90.06 95 GLY A N 1
ATOM 751 C CA . GLY A 1 95 ? 15.455 -15.166 -3.439 1.00 90.06 95 GLY A CA 1
ATOM 752 C C . GLY A 1 95 ? 14.329 -15.019 -4.461 1.00 90.06 95 GLY A C 1
ATOM 753 O O . GLY A 1 95 ? 14.033 -15.978 -5.171 1.00 90.06 95 GLY A O 1
ATOM 754 N N . VAL A 1 96 ? 13.682 -13.849 -4.524 1.00 87.75 96 VAL A N 1
ATOM 755 C CA . VAL A 1 96 ? 12.712 -13.548 -5.581 1.00 87.75 96 VAL A CA 1
ATOM 756 C C . VAL A 1 96 ? 13.460 -13.485 -6.909 1.00 87.75 96 VAL A C 1
ATOM 758 O O . VAL A 1 96 ? 14.472 -12.794 -7.020 1.00 87.75 96 VAL A O 1
ATOM 761 N N . ASP A 1 97 ? 12.963 -14.222 -7.901 1.00 86.69 97 ASP A N 1
ATOM 762 C CA . ASP A 1 97 ? 13.493 -14.197 -9.262 1.00 86.69 97 ASP A CA 1
ATOM 763 C C . ASP A 1 97 ? 13.463 -12.750 -9.805 1.00 86.69 97 ASP A C 1
ATOM 765 O O . ASP A 1 97 ? 12.389 -12.142 -9.815 1.00 86.69 97 ASP A O 1
ATOM 769 N N . PRO A 1 98 ? 14.603 -12.175 -10.236 1.00 81.38 98 PRO A N 1
ATOM 770 C CA . PRO A 1 98 ? 14.657 -10.823 -10.791 1.00 81.38 98 PRO A CA 1
ATOM 771 C C . PRO A 1 98 ? 13.740 -10.600 -11.999 1.00 81.38 98 PRO A C 1
ATOM 773 O O . PRO A 1 98 ? 13.291 -9.474 -12.213 1.00 81.38 98 PRO A O 1
ATOM 776 N N . ASP A 1 99 ? 13.444 -11.652 -12.767 1.00 85.25 99 ASP A N 1
ATOM 777 C CA . ASP A 1 99 ? 12.550 -11.585 -13.929 1.00 85.25 99 ASP A CA 1
ATOM 778 C C . ASP A 1 99 ? 11.071 -11.741 -13.537 1.00 85.25 99 ASP A C 1
ATOM 780 O O . ASP A 1 99 ? 10.164 -11.486 -14.339 1.00 85.25 99 ASP A O 1
ATOM 784 N N . TYR A 1 100 ? 10.800 -12.128 -12.289 1.00 86.25 100 TYR A N 1
ATOM 785 C CA . TYR A 1 100 ? 9.454 -12.242 -11.758 1.00 86.25 100 TYR A CA 1
ATOM 786 C C . TYR A 1 100 ? 8.979 -10.920 -11.157 1.00 86.25 100 TYR A C 1
ATOM 788 O O . TYR A 1 100 ? 9.482 -10.427 -10.146 1.00 86.25 100 TYR A O 1
ATOM 796 N N . VAL A 1 101 ? 7.904 -10.387 -11.734 1.00 86.06 101 VAL A N 1
ATOM 797 C CA . VAL A 1 101 ? 7.189 -9.234 -11.188 1.00 86.06 101 VAL A CA 1
ATOM 798 C C . VAL A 1 101 ? 5.904 -9.718 -10.528 1.00 86.06 101 VAL A C 1
ATOM 800 O O . VAL A 1 101 ? 5.011 -10.235 -11.202 1.00 86.06 101 VAL A O 1
ATOM 803 N N . MET A 1 102 ? 5.783 -9.521 -9.211 1.00 88.31 102 MET A N 1
ATOM 804 C CA . MET A 1 102 ? 4.546 -9.834 -8.491 1.00 88.31 102 MET A CA 1
ATOM 805 C C . MET A 1 102 ? 3.374 -9.037 -9.088 1.00 88.31 102 MET A C 1
ATOM 807 O O . MET A 1 102 ? 3.527 -7.830 -9.300 1.00 88.31 102 MET A O 1
ATOM 811 N N . PRO A 1 103 ? 2.200 -9.648 -9.328 1.00 89.12 103 PRO A N 1
ATOM 812 C CA . PRO A 1 103 ? 1.024 -8.913 -9.785 1.00 89.12 103 PRO A CA 1
ATOM 813 C C . PRO A 1 103 ? 0.685 -7.746 -8.852 1.00 89.12 103 PRO A C 1
ATOM 815 O O . PRO A 1 103 ? 0.864 -7.849 -7.635 1.00 89.12 103 PRO A O 1
ATOM 818 N N . ILE A 1 104 ? 0.177 -6.641 -9.408 1.00 88.31 104 ILE A N 1
ATOM 819 C CA . ILE A 1 104 ? -0.240 -5.481 -8.603 1.00 88.31 104 ILE A CA 1
ATOM 820 C C . ILE A 1 104 ? -1.365 -5.882 -7.647 1.00 88.31 104 ILE A C 1
ATOM 822 O O . ILE A 1 104 ? -1.384 -5.445 -6.505 1.00 88.31 104 ILE A O 1
ATOM 826 N N . GLU A 1 105 ? -2.257 -6.770 -8.072 1.00 85.88 105 GLU A N 1
ATOM 827 C CA . GLU A 1 105 ? -3.342 -7.333 -7.267 1.00 85.88 105 GLU A CA 1
ATOM 828 C C . GLU A 1 105 ? -2.851 -8.282 -6.164 1.00 85.88 105 GLU A C 1
ATOM 830 O O . GLU A 1 105 ? -3.663 -8.810 -5.411 1.00 85.88 105 GLU A O 1
ATOM 835 N N . GLY A 1 106 ? -1.541 -8.500 -6.056 1.00 87.38 106 GLY A N 1
ATOM 836 C CA . GLY A 1 106 ? -0.925 -9.411 -5.106 1.00 87.38 106 GLY A CA 1
ATOM 837 C C . GLY A 1 106 ? -0.931 -10.876 -5.556 1.00 87.38 106 GLY A C 1
ATOM 838 O O . GLY A 1 106 ? -1.375 -11.210 -6.659 1.00 87.38 106 GLY A O 1
ATOM 839 N N . PRO A 1 107 ? -0.395 -11.780 -4.718 1.00 87.06 107 PRO A N 1
ATOM 840 C CA . PRO A 1 107 ? -0.307 -13.199 -5.039 1.00 87.06 107 PRO A CA 1
ATOM 841 C C . PRO A 1 107 ? -1.693 -13.846 -5.210 1.00 87.06 107 PRO A C 1
ATOM 843 O O . PRO A 1 107 ? -2.622 -13.525 -4.454 1.00 87.06 107 PRO A O 1
ATOM 846 N N . PRO A 1 108 ? -1.843 -14.817 -6.135 1.00 83.62 108 PRO A N 1
ATOM 847 C CA . PRO A 1 108 ? -3.072 -15.592 -6.267 1.00 83.62 108 PRO A CA 1
ATOM 848 C C . PRO A 1 108 ? -3.497 -16.207 -4.927 1.00 83.62 108 PRO A C 1
ATOM 850 O O . PRO A 1 108 ? -2.697 -16.833 -4.236 1.00 83.62 108 PRO A O 1
ATOM 853 N N . GLY A 1 109 ? -4.762 -16.016 -4.548 1.00 84.06 109 GLY A N 1
ATOM 854 C CA . GLY A 1 109 ? -5.324 -16.538 -3.297 1.00 84.06 109 GLY A CA 1
ATOM 855 C C . GLY A 1 109 ? -5.060 -15.693 -2.042 1.00 84.06 109 GLY A C 1
ATOM 856 O O . GLY A 1 109 ? -5.747 -15.901 -1.046 1.00 84.06 109 GLY A O 1
ATOM 857 N N . LEU A 1 110 ? -4.138 -14.723 -2.083 1.00 85.50 110 LEU A N 1
ATOM 858 C CA . LEU A 1 110 ? -3.911 -13.768 -0.985 1.00 85.50 110 LEU A CA 1
ATOM 859 C C . LEU A 1 110 ? -4.460 -12.372 -1.288 1.00 85.50 110 LEU A C 1
ATOM 861 O O . LEU A 1 110 ? -4.868 -11.670 -0.363 1.00 85.50 110 LEU A O 1
ATOM 865 N N . GLY A 1 111 ? -4.485 -11.986 -2.566 1.00 87.81 111 GLY A N 1
ATOM 866 C CA . GLY A 1 111 ? -4.917 -10.656 -2.983 1.00 87.81 111 GLY A CA 1
ATOM 867 C C . GLY A 1 111 ? -3.951 -9.548 -2.540 1.00 87.81 111 GLY A C 1
ATOM 868 O O . GLY A 1 111 ? -2.827 -9.831 -2.093 1.00 87.81 111 GLY A O 1
ATOM 869 N N . PRO A 1 112 ? -4.369 -8.275 -2.666 1.00 91.38 112 PRO A N 1
ATOM 870 C CA . PRO A 1 112 ? -3.482 -7.147 -2.443 1.00 91.38 112 PRO A CA 1
ATOM 871 C C . PRO A 1 112 ? -3.086 -7.066 -0.968 1.00 91.38 112 PRO A C 1
ATOM 873 O O . PRO A 1 112 ? -3.896 -7.324 -0.074 1.00 91.38 112 PRO A O 1
ATOM 876 N N . ASP A 1 113 ? -1.839 -6.678 -0.699 1.00 91.56 113 ASP A N 1
ATOM 877 C CA . ASP A 1 113 ? -1.445 -6.284 0.653 1.00 91.56 113 ASP A CA 1
ATOM 878 C C . ASP A 1 113 ? -2.251 -5.059 1.119 1.00 91.56 113 ASP A C 1
ATOM 880 O O . ASP A 1 113 ? -2.881 -4.367 0.313 1.00 91.56 113 ASP A O 1
ATOM 884 N N . LEU A 1 114 ? -2.230 -4.774 2.426 1.00 91.56 114 LEU A N 1
ATOM 885 C CA . LEU A 1 114 ? -3.001 -3.675 3.010 1.00 91.56 114 LEU A CA 1
ATOM 886 C C . LEU A 1 114 ? -2.793 -2.348 2.265 1.00 91.56 114 LEU A C 1
ATOM 888 O O . LEU A 1 114 ? -3.758 -1.632 2.001 1.00 91.56 114 LEU A O 1
ATOM 892 N N . ILE A 1 115 ? -1.548 -2.010 1.936 1.00 91.31 115 ILE A N 1
ATOM 893 C CA . ILE A 1 115 ? -1.195 -0.716 1.348 1.00 91.31 115 ILE A CA 1
ATOM 894 C C . ILE A 1 115 ? -1.733 -0.637 -0.067 1.00 91.31 115 ILE A C 1
ATOM 896 O O . ILE A 1 115 ? -2.383 0.341 -0.439 1.00 91.31 115 ILE A O 1
ATOM 900 N N . THR A 1 116 ? -1.504 -1.696 -0.833 1.00 92.31 116 THR A N 1
ATOM 901 C CA . THR A 1 116 ? -2.059 -1.844 -2.171 1.00 92.31 116 THR A CA 1
ATOM 902 C C . THR A 1 116 ? -3.578 -1.742 -2.136 1.00 92.31 116 THR A C 1
ATOM 904 O O . THR A 1 116 ? -4.146 -0.964 -2.894 1.00 92.31 116 THR A O 1
ATOM 907 N N . GLY A 1 117 ? -4.247 -2.431 -1.209 1.00 93.81 117 GLY A N 1
ATOM 908 C CA . GLY A 1 117 ? -5.697 -2.361 -1.036 1.00 93.81 117 GLY A CA 1
ATOM 909 C C . GLY A 1 117 ? -6.194 -0.949 -0.712 1.00 93.81 117 GLY A C 1
ATOM 910 O O . GLY A 1 117 ? -7.172 -0.496 -1.306 1.00 93.81 117 GLY A O 1
ATOM 911 N N . ILE A 1 118 ? -5.510 -0.220 0.176 1.00 93.31 118 ILE A N 1
ATOM 912 C CA . ILE A 1 118 ? -5.828 1.182 0.503 1.00 93.31 118 ILE A CA 1
ATOM 913 C C . ILE A 1 118 ? -5.732 2.072 -0.743 1.00 93.31 118 ILE A C 1
ATOM 915 O O . ILE A 1 118 ? -6.618 2.897 -0.978 1.00 93.31 118 ILE A O 1
ATOM 919 N N . ILE A 1 119 ? -4.666 1.909 -1.533 1.00 92.25 119 ILE A N 1
ATOM 920 C CA . ILE A 1 119 ? -4.420 2.704 -2.741 1.00 92.25 119 ILE A CA 1
ATOM 921 C C . ILE A 1 119 ? -5.430 2.353 -3.838 1.00 92.25 119 ILE A C 1
ATOM 923 O O . ILE A 1 119 ? -6.013 3.262 -4.423 1.00 92.25 119 ILE A O 1
ATOM 927 N N . LEU A 1 120 ? -5.691 1.065 -4.082 1.00 91.50 120 LEU A N 1
ATOM 928 C CA . LEU A 1 120 ? -6.683 0.599 -5.059 1.00 91.50 120 LEU A CA 1
ATOM 929 C C . LEU A 1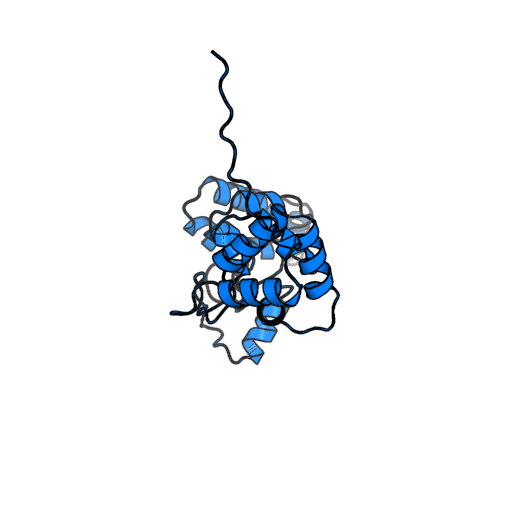 120 ? -8.086 1.150 -4.767 1.00 91.50 120 LEU A C 1
ATOM 931 O O . LEU A 1 120 ? -8.830 1.456 -5.694 1.00 91.50 120 LEU A O 1
ATOM 935 N N . ASN A 1 121 ? -8.432 1.323 -3.489 1.00 93.06 121 ASN A N 1
ATOM 936 C CA . ASN A 1 121 ? -9.713 1.886 -3.060 1.00 93.06 121 ASN A CA 1
ATOM 937 C C . ASN A 1 121 ? -9.736 3.428 -2.988 1.00 93.06 121 ASN A C 1
ATOM 939 O O . ASN A 1 121 ? -10.741 3.996 -2.560 1.00 93.06 121 ASN A O 1
ATOM 943 N N . ASP A 1 122 ? -8.647 4.119 -3.357 1.00 91.44 122 ASP A N 1
ATOM 944 C CA . ASP A 1 122 ? -8.492 5.581 -3.238 1.00 91.44 122 ASP A CA 1
ATOM 945 C C . ASP A 1 122 ? -8.902 6.112 -1.842 1.00 91.44 122 ASP A C 1
ATOM 947 O O . ASP A 1 122 ? -9.531 7.168 -1.686 1.00 91.44 122 ASP A O 1
ATOM 951 N N . CYS A 1 123 ? -8.598 5.328 -0.797 1.00 92.75 123 CYS A N 1
ATOM 952 C CA . CYS A 1 123 ? -9.104 5.548 0.555 1.00 92.75 123 CYS A CA 1
ATOM 953 C C . CYS A 1 123 ? -8.171 6.456 1.362 1.00 92.75 123 CYS A C 1
ATOM 955 O O . CYS A 1 123 ? -7.308 5.995 2.113 1.00 92.75 123 CYS A O 1
ATOM 957 N N . THR A 1 124 ? -8.367 7.772 1.253 1.00 89.19 124 THR A N 1
ATOM 958 C CA . THR A 1 124 ? -7.516 8.767 1.932 1.00 89.19 124 THR A CA 1
ATOM 959 C C . THR A 1 124 ? -7.512 8.639 3.450 1.00 89.19 124 THR A C 1
ATOM 961 O O . THR A 1 124 ? -6.502 8.915 4.079 1.00 89.19 124 THR A O 1
ATOM 964 N N . ASP A 1 125 ? -8.620 8.209 4.053 1.00 88.62 125 ASP A N 1
ATOM 965 C CA . ASP A 1 125 ? -8.721 8.052 5.506 1.00 88.62 125 ASP A CA 1
ATOM 966 C C . ASP A 1 125 ? -7.776 6.974 6.042 1.00 88.62 125 ASP A C 1
ATOM 968 O O . ASP A 1 125 ? -7.068 7.182 7.029 1.00 88.62 125 ASP A O 1
ATOM 972 N N . CYS A 1 126 ? -7.778 5.809 5.395 1.00 89.62 126 CYS A N 1
ATOM 973 C CA . CYS A 1 126 ? -6.884 4.714 5.744 1.00 89.62 126 CYS A CA 1
ATOM 974 C C . CYS A 1 126 ? -5.450 5.032 5.326 1.00 89.62 126 CYS A C 1
ATOM 976 O O . CYS A 1 126 ? -4.525 4.710 6.068 1.00 89.62 126 CYS A O 1
ATOM 978 N N . PHE A 1 127 ? -5.270 5.719 4.195 1.00 88.12 127 PHE A N 1
ATOM 979 C CA . PHE A 1 127 ? -3.959 6.158 3.735 1.00 88.12 127 PHE A CA 1
ATOM 980 C C . PHE A 1 127 ? -3.296 7.118 4.726 1.00 88.12 127 PHE A C 1
ATOM 982 O O . PHE A 1 127 ? -2.160 6.887 5.111 1.00 88.12 127 PHE A O 1
ATOM 989 N N . GLU A 1 128 ? -4.000 8.142 5.213 1.00 85.06 128 GLU A N 1
ATOM 990 C CA . GLU A 1 128 ? -3.481 9.088 6.215 1.00 85.06 128 GLU A CA 1
ATOM 991 C C . GLU A 1 128 ? -3.150 8.405 7.540 1.00 85.06 128 GLU A C 1
ATOM 993 O O . GLU A 1 128 ? -2.173 8.746 8.210 1.00 85.06 128 GLU A O 1
ATOM 998 N N . TRP A 1 129 ? -3.959 7.425 7.938 1.00 82.25 129 TRP A N 1
ATOM 999 C CA . TRP A 1 129 ? -3.668 6.661 9.138 1.00 82.25 129 TRP A CA 1
ATOM 1000 C C . TRP A 1 129 ? -2.404 5.815 8.972 1.00 82.25 129 TRP A C 1
ATOM 1002 O O . TRP A 1 129 ? -1.521 5.875 9.827 1.00 82.25 129 TRP A O 1
ATOM 1012 N N . PHE A 1 130 ? -2.281 5.100 7.856 1.00 80.19 130 PHE A N 1
ATOM 1013 C CA . PHE A 1 130 ? -1.093 4.314 7.545 1.00 80.19 130 PHE A CA 1
ATOM 1014 C C . PHE A 1 130 ? 0.152 5.199 7.369 1.00 80.19 130 PHE A C 1
ATOM 1016 O O . PHE A 1 130 ? 1.226 4.864 7.855 1.00 80.19 130 PHE A O 1
ATOM 1023 N N . ASN A 1 131 ? 0.006 6.382 6.768 1.00 78.94 131 ASN A N 1
ATOM 1024 C CA . ASN A 1 131 ? 1.093 7.332 6.531 1.00 78.94 131 ASN A CA 1
ATOM 1025 C C . ASN A 1 131 ? 1.764 7.810 7.828 1.00 78.94 131 ASN A C 1
ATOM 1027 O O . ASN A 1 131 ? 2.959 8.083 7.838 1.00 78.94 131 ASN A O 1
ATOM 1031 N N . LYS A 1 132 ? 1.036 7.843 8.952 1.00 77.12 132 LYS A N 1
ATOM 1032 C CA . LYS A 1 132 ? 1.621 8.144 10.273 1.00 77.12 132 LYS A CA 1
ATOM 1033 C C . LYS A 1 132 ? 2.619 7.089 10.753 1.00 77.12 132 LYS A C 1
ATOM 1035 O O . LYS A 1 132 ? 3.396 7.375 11.656 1.00 77.12 132 LYS A O 1
ATOM 1040 N N . MET A 1 133 ? 2.580 5.888 10.182 1.00 70.62 133 MET A N 1
ATOM 1041 C CA . MET A 1 133 ? 3.494 4.786 10.491 1.00 70.62 133 MET A CA 1
ATOM 1042 C C . MET A 1 133 ? 4.698 4.746 9.539 1.00 70.62 133 MET A C 1
ATOM 1044 O O . MET A 1 133 ? 5.631 3.978 9.765 1.00 70.62 133 MET A O 1
ATOM 1048 N N . LEU A 1 134 ? 4.686 5.558 8.478 1.00 72.00 134 LEU A N 1
ATOM 1049 C CA . LEU A 1 134 ? 5.724 5.578 7.458 1.00 72.00 134 LEU A CA 1
ATOM 1050 C C . LEU A 1 134 ? 6.794 6.644 7.741 1.00 72.00 134 LEU A C 1
ATOM 1052 O O . LEU A 1 134 ? 6.508 7.691 8.323 1.00 72.00 134 LEU A O 1
ATOM 1056 N N . PRO A 1 135 ? 8.037 6.428 7.281 1.00 67.31 135 PRO A N 1
ATOM 1057 C CA . PRO A 1 135 ? 9.063 7.454 7.269 1.00 67.31 135 PRO A CA 1
ATOM 1058 C C . PRO A 1 135 ? 8.644 8.604 6.350 1.00 67.31 135 PRO A C 1
ATOM 1060 O O . PRO A 1 135 ? 7.881 8.434 5.397 1.00 67.31 135 PRO A O 1
ATOM 1063 N N . ALA A 1 136 ? 9.226 9.785 6.577 1.00 65.81 136 ALA A N 1
ATOM 1064 C CA . ALA A 1 136 ? 8.926 10.997 5.809 1.00 65.81 136 ALA A CA 1
ATOM 1065 C C . ALA A 1 136 ? 9.135 10.848 4.280 1.00 65.81 136 ALA A C 1
ATOM 1067 O O . ALA A 1 136 ? 8.649 11.671 3.507 1.00 65.81 136 ALA A O 1
ATOM 1068 N N . THR A 1 137 ? 9.804 9.782 3.825 1.00 60.34 137 THR A N 1
ATOM 1069 C CA . THR A 1 137 ? 10.077 9.440 2.419 1.00 60.34 137 THR A CA 1
ATOM 1070 C C . THR A 1 137 ? 8.951 8.666 1.711 1.00 60.34 137 THR A C 1
ATOM 1072 O O . THR A 1 137 ? 9.214 8.035 0.688 1.00 60.34 137 THR A O 1
ATOM 1075 N N . HIS A 1 138 ? 7.711 8.732 2.209 1.00 66.88 138 HIS A N 1
ATOM 1076 C CA . HIS A 1 138 ? 6.521 7.980 1.762 1.00 66.88 138 HIS A CA 1
ATOM 1077 C C . HIS A 1 138 ? 6.290 7.886 0.233 1.00 66.88 138 HIS A C 1
ATOM 1079 O O . HIS A 1 138 ? 5.749 6.897 -0.250 1.00 66.88 138 HIS A O 1
ATOM 1085 N N . MET A 1 139 ? 6.755 8.860 -0.558 1.00 66.06 139 MET A N 1
ATOM 1086 C CA . MET A 1 139 ? 6.693 8.857 -2.036 1.00 66.06 139 MET A CA 1
ATOM 1087 C C . MET A 1 139 ? 7.550 7.800 -2.722 1.00 66.06 139 MET A C 1
ATOM 1089 O O . MET A 1 139 ? 7.274 7.400 -3.854 1.00 66.06 139 MET A O 1
ATOM 1093 N N . ARG A 1 140 ? 8.660 7.442 -2.082 1.00 75.00 140 ARG A N 1
ATOM 1094 C CA . ARG A 1 140 ? 9.620 6.467 -2.596 1.00 75.00 140 ARG A CA 1
ATOM 1095 C C . ARG A 1 140 ? 9.275 5.067 -2.108 1.00 75.00 140 ARG A C 1
ATOM 1097 O O . ARG A 1 140 ? 9.851 4.108 -2.608 1.00 75.00 140 ARG A O 1
ATOM 1104 N N . CYS A 1 141 ? 8.333 4.955 -1.171 1.00 86.38 141 CYS A N 1
ATOM 1105 C CA . CYS A 1 141 ? 7.986 3.686 -0.580 1.00 86.38 141 CYS A CA 1
ATOM 1106 C C . CYS A 1 141 ? 7.453 2.700 -1.616 1.00 86.38 141 CYS A C 1
ATOM 1108 O O . CYS A 1 141 ? 6.778 3.071 -2.582 1.00 86.38 141 CYS A O 1
ATOM 1110 N N . CYS A 1 142 ? 7.776 1.436 -1.381 1.00 89.94 142 CYS A N 1
ATOM 1111 C CA . CYS A 1 142 ? 7.321 0.308 -2.170 1.00 89.94 142 CYS A CA 1
ATOM 1112 C C . CYS A 1 142 ? 6.530 -0.648 -1.278 1.00 89.94 142 CYS A C 1
ATOM 1114 O O . CYS A 1 142 ? 6.835 -0.777 -0.091 1.00 89.94 142 CYS A O 1
ATOM 1116 N N . ASN A 1 143 ? 5.515 -1.302 -1.837 1.00 92.44 143 ASN A N 1
ATOM 1117 C CA . ASN A 1 143 ? 4.808 -2.379 -1.146 1.00 92.44 143 ASN A CA 1
ATOM 1118 C C . ASN A 1 143 ? 5.685 -3.642 -1.068 1.00 92.44 143 ASN A C 1
ATOM 1120 O O . ASN A 1 143 ? 6.820 -3.658 -1.552 1.00 92.44 143 ASN A O 1
ATOM 1124 N N . GLU A 1 144 ? 5.149 -4.715 -0.492 1.00 91.62 144 GLU A N 1
ATOM 1125 C CA . GLU A 1 144 ? 5.856 -5.992 -0.351 1.00 91.62 144 GLU A CA 1
ATOM 1126 C C . GLU A 1 144 ? 6.369 -6.572 -1.678 1.00 91.62 144 GLU A C 1
ATOM 1128 O O . GLU A 1 144 ? 7.425 -7.193 -1.695 1.00 91.62 144 GLU A O 1
ATOM 1133 N N . GLY A 1 145 ? 5.664 -6.324 -2.789 1.00 91.25 145 GLY A N 1
ATOM 1134 C CA . GLY A 1 145 ? 6.035 -6.787 -4.128 1.00 91.25 145 GLY A CA 1
ATOM 1135 C C . GLY A 1 145 ? 6.985 -5.858 -4.868 1.00 91.25 145 GLY A C 1
ATOM 1136 O O . GLY A 1 145 ? 7.222 -6.052 -6.058 1.00 91.25 145 GLY A O 1
ATOM 1137 N N . GLY A 1 146 ? 7.480 -4.811 -4.208 1.00 91.81 146 GLY A N 1
ATOM 1138 C CA . GLY A 1 146 ? 8.398 -3.844 -4.800 1.00 91.81 146 GLY A CA 1
ATOM 1139 C C . GLY A 1 146 ? 7.729 -2.790 -5.682 1.00 91.81 146 GLY A C 1
ATOM 1140 O O . GLY A 1 146 ? 8.434 -2.008 -6.316 1.00 91.81 146 GLY A O 1
ATOM 1141 N N . TRP A 1 147 ? 6.398 -2.710 -5.730 1.00 91.50 147 TRP A N 1
ATOM 1142 C CA . TRP A 1 147 ? 5.709 -1.654 -6.468 1.00 91.50 147 TRP A CA 1
ATOM 1143 C C . TRP A 1 147 ? 5.753 -0.345 -5.699 1.00 91.50 147 TRP A C 1
ATOM 1145 O O . TRP A 1 147 ? 5.289 -0.263 -4.560 1.00 91.50 147 TRP A O 1
ATOM 1155 N N . SER A 1 148 ? 6.258 0.704 -6.344 1.00 88.75 148 SER A N 1
ATOM 1156 C CA . SER A 1 148 ? 6.216 2.046 -5.764 1.00 88.75 148 SER A CA 1
ATOM 1157 C C . SER A 1 148 ? 4.771 2.509 -5.552 1.00 88.75 148 SER A C 1
ATOM 1159 O O . SER A 1 148 ? 3.919 2.339 -6.429 1.00 88.75 148 SER A O 1
ATOM 1161 N N . PHE A 1 149 ? 4.485 3.163 -4.422 1.00 87.69 149 PHE A N 1
ATOM 1162 C CA . PHE A 1 149 ? 3.126 3.631 -4.097 1.00 87.69 149 PHE A CA 1
ATOM 1163 C C . PHE A 1 149 ? 2.560 4.564 -5.163 1.00 87.69 149 PHE A C 1
ATOM 1165 O O . PHE A 1 149 ? 1.374 4.519 -5.478 1.00 87.69 149 PHE A O 1
ATOM 1172 N N . ARG A 1 150 ? 3.421 5.377 -5.783 1.00 84.50 150 ARG A N 1
ATOM 1173 C CA . ARG A 1 150 ? 3.031 6.213 -6.917 1.00 84.50 150 ARG A CA 1
ATOM 1174 C C . ARG A 1 150 ? 2.547 5.379 -8.099 1.00 84.50 150 ARG A C 1
ATOM 1176 O O . ARG A 1 150 ? 1.537 5.731 -8.697 1.00 84.50 150 ARG A O 1
ATOM 1183 N N . SER A 1 151 ? 3.260 4.314 -8.454 1.00 85.50 151 SER A N 1
ATOM 1184 C CA . SER A 1 151 ? 2.866 3.455 -9.574 1.00 85.50 151 SER A CA 1
ATOM 1185 C C . SER A 1 151 ? 1.562 2.731 -9.275 1.00 85.50 151 SER A C 1
ATOM 1187 O O . SER A 1 151 ? 0.689 2.702 -10.135 1.00 85.50 151 SER A O 1
ATOM 1189 N N . LEU A 1 152 ? 1.378 2.265 -8.036 1.00 88.81 152 LEU A N 1
ATOM 1190 C CA . LEU A 1 152 ? 0.101 1.722 -7.570 1.00 88.81 152 LEU A CA 1
ATOM 1191 C C . LEU A 1 152 ? -1.028 2.750 -7.705 1.00 88.81 152 LEU A C 1
ATOM 1193 O O . LEU A 1 152 ? -2.078 2.438 -8.249 1.00 88.81 152 LEU A O 1
ATOM 1197 N N . ALA A 1 153 ? -0.808 3.994 -7.280 1.00 87.81 153 ALA A N 1
ATOM 1198 C CA . ALA A 1 153 ? -1.827 5.040 -7.340 1.00 87.81 153 ALA A CA 1
ATOM 1199 C C . ALA A 1 153 ? -2.154 5.464 -8.783 1.00 87.81 153 ALA A C 1
ATOM 1201 O O . ALA A 1 153 ? -3.308 5.748 -9.104 1.00 87.81 153 ALA A O 1
ATOM 1202 N N . LEU A 1 154 ? -1.158 5.468 -9.674 1.00 84.56 154 LEU A N 1
ATOM 1203 C CA . LEU A 1 154 ? -1.352 5.700 -11.107 1.00 84.56 154 LEU A CA 1
ATOM 1204 C C . LEU A 1 154 ? -2.121 4.558 -11.771 1.00 84.56 154 LEU A C 1
ATOM 1206 O O . LEU A 1 154 ? -3.009 4.833 -12.577 1.00 84.56 154 LEU A O 1
ATOM 1210 N N . TYR A 1 155 ? -1.795 3.313 -11.420 1.00 86.12 155 TYR A N 1
ATOM 1211 C CA . TYR A 1 155 ? -2.490 2.112 -11.877 1.00 86.12 155 TYR A CA 1
ATOM 1212 C C . TYR A 1 155 ? -3.955 2.110 -11.432 1.00 86.12 155 TYR A C 1
ATOM 1214 O O . TYR A 1 155 ? -4.855 2.011 -12.259 1.00 86.12 155 TYR A O 1
ATOM 1222 N N . ALA A 1 156 ? -4.179 2.314 -10.133 1.00 86.31 156 ALA A N 1
ATOM 1223 C CA . ALA A 1 156 ? -5.486 2.355 -9.483 1.00 86.31 156 ALA A CA 1
ATOM 1224 C C . ALA A 1 156 ? -6.367 3.524 -9.932 1.00 86.31 156 ALA A C 1
ATOM 1226 O O . ALA A 1 156 ? -7.551 3.572 -9.607 1.00 86.31 156 ALA A O 1
ATOM 1227 N N . ASN A 1 157 ? -5.778 4.514 -10.605 1.00 85.06 157 ASN A N 1
ATOM 1228 C CA . ASN A 1 157 ? -6.393 5.811 -10.801 1.00 85.06 157 ASN A CA 1
ATOM 1229 C C . ASN A 1 157 ? -6.895 6.440 -9.478 1.00 85.06 157 ASN A C 1
ATOM 1231 O O . ASN A 1 157 ? -7.984 7.014 -9.395 1.00 85.06 157 ASN A O 1
ATOM 1235 N N . ALA A 1 158 ? -6.080 6.324 -8.432 1.00 85.00 158 ALA A N 1
ATOM 1236 C CA . ALA A 1 158 ? -6.395 6.787 -7.090 1.00 85.00 158 ALA A CA 1
ATOM 1237 C C . ALA A 1 158 ? -6.214 8.307 -7.002 1.00 85.00 158 ALA A C 1
ATOM 1239 O O . ALA A 1 158 ? -5.203 8.802 -6.510 1.00 85.00 158 ALA A O 1
ATOM 1240 N N . GLY A 1 159 ? -7.152 9.060 -7.580 1.00 82.19 159 GLY A N 1
ATOM 1241 C CA . GLY A 1 159 ? -7.047 10.507 -7.758 1.00 82.19 159 GLY A CA 1
ATOM 1242 C C . GLY A 1 159 ? -6.845 11.265 -6.449 1.00 82.19 159 GLY A C 1
ATOM 1243 O O . GLY A 1 159 ? -5.987 12.143 -6.392 1.00 82.19 159 GLY A O 1
ATOM 1244 N N . LYS A 1 160 ? -7.568 10.903 -5.382 1.00 84.56 160 LYS A N 1
ATOM 1245 C CA . LYS A 1 160 ? -7.452 11.588 -4.086 1.00 84.56 160 LYS A CA 1
ATOM 1246 C C . LYS A 1 160 ? -6.105 11.306 -3.433 1.00 84.56 160 LYS A C 1
ATOM 1248 O O . LYS A 1 160 ? -5.490 12.214 -2.877 1.00 84.56 160 LYS A O 1
ATOM 1253 N N . VAL A 1 161 ? -5.637 10.064 -3.508 1.00 82.81 161 VAL A N 1
ATOM 1254 C CA . VAL A 1 161 ? -4.321 9.652 -3.008 1.00 82.81 161 VAL A CA 1
ATOM 1255 C C . VAL A 1 161 ? -3.202 10.295 -3.844 1.00 82.81 161 VAL A C 1
ATOM 1257 O O . VAL A 1 161 ? -2.249 10.830 -3.286 1.00 82.81 161 VAL A O 1
ATOM 1260 N N . LEU A 1 162 ? -3.352 10.356 -5.170 1.00 78.56 162 LEU A N 1
ATOM 1261 C CA . LEU A 1 162 ? -2.440 11.056 -6.083 1.00 78.56 162 LEU A CA 1
ATOM 1262 C C . LEU A 1 162 ? -2.374 12.557 -5.813 1.00 78.56 162 LEU A C 1
ATOM 1264 O O . LEU A 1 162 ? -1.293 13.139 -5.892 1.00 78.56 162 LEU A O 1
ATOM 1268 N N . ASP A 1 163 ? -3.502 13.188 -5.496 1.00 76.25 163 ASP A N 1
ATOM 1269 C CA . ASP A 1 163 ? -3.537 14.618 -5.215 1.00 76.25 163 ASP A CA 1
ATOM 1270 C C . ASP A 1 163 ? -2.739 14.944 -3.943 1.00 76.25 163 ASP A C 1
ATOM 1272 O O . ASP A 1 163 ? -2.006 15.932 -3.943 1.00 76.25 163 ASP A O 1
ATOM 1276 N N . AR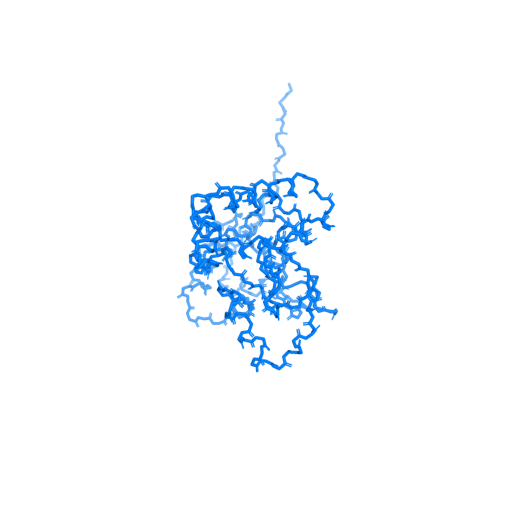G A 1 164 ? -2.731 14.054 -2.937 1.00 70.31 164 ARG A N 1
ATOM 1277 C CA . ARG A 1 164 ? -1.836 14.146 -1.760 1.00 70.31 164 ARG A CA 1
ATOM 1278 C C . ARG A 1 164 ? -0.348 14.060 -2.123 1.00 70.31 164 ARG A C 1
ATOM 1280 O O . ARG A 1 164 ? 0.494 14.556 -1.385 1.00 70.31 164 ARG A O 1
ATOM 1287 N N . TYR A 1 165 ? -0.012 13.472 -3.271 1.00 66.00 165 TYR A N 1
ATOM 1288 C CA . TYR A 1 165 ? 1.356 13.369 -3.795 1.00 66.00 165 TYR A CA 1
ATOM 1289 C C . TYR A 1 165 ? 1.757 14.536 -4.720 1.00 66.00 165 TYR A C 1
ATOM 1291 O O . TYR A 1 165 ? 2.855 14.548 -5.297 1.00 66.00 165 TYR A O 1
ATOM 1299 N N . SER A 1 166 ? 0.877 15.518 -4.922 1.00 56.47 166 SER A N 1
ATOM 1300 C CA . SER A 1 166 ? 1.149 16.678 -5.783 1.00 56.47 166 SER A CA 1
ATOM 1301 C C . SER A 1 166 ? 2.158 17.646 -5.169 1.00 56.47 166 SER A C 1
ATOM 1303 O O . SER A 1 166 ? 2.866 18.323 -5.912 1.00 56.47 166 SER A O 1
ATOM 1305 N N . ASP A 1 167 ? 2.274 17.642 -3.840 1.00 53.03 167 ASP A N 1
ATOM 1306 C CA . ASP A 1 167 ? 2.949 18.688 -3.064 1.00 53.03 167 ASP A CA 1
ATOM 1307 C C . ASP A 1 167 ? 4.441 18.430 -2.802 1.00 53.03 167 ASP A C 1
ATOM 1309 O O . ASP A 1 167 ? 5.094 19.204 -2.103 1.00 53.03 167 ASP A O 1
ATOM 1313 N N . LEU A 1 168 ? 5.020 17.354 -3.348 1.00 50.06 168 LEU A N 1
ATOM 1314 C CA . LEU A 1 168 ? 6.388 16.971 -2.990 1.00 50.06 168 LEU A CA 1
ATOM 1315 C C . LEU A 1 168 ? 7.469 17.603 -3.884 1.00 50.06 168 LEU A C 1
ATOM 1317 O O . LEU A 1 168 ? 7.431 17.440 -5.112 1.00 50.06 168 LEU A O 1
ATOM 1321 N N . PRO A 1 169 ? 8.458 18.294 -3.277 1.00 41.12 169 PRO A N 1
ATOM 1322 C CA . PRO A 1 169 ? 9.547 18.935 -3.995 1.00 41.12 169 PRO A CA 1
ATOM 1323 C C . PRO A 1 169 ? 10.538 17.892 -4.529 1.00 41.12 169 PRO A C 1
ATOM 1325 O O . PRO A 1 169 ? 10.840 16.899 -3.873 1.00 41.12 169 PRO A O 1
ATOM 1328 N N . HIS A 1 170 ? 11.068 18.161 -5.724 1.00 48.38 170 HIS A N 1
ATOM 1329 C CA . HIS A 1 170 ? 12.100 17.383 -6.423 1.00 48.38 170 HIS A CA 1
ATOM 1330 C C . HIS A 1 170 ? 11.703 15.960 -6.846 1.00 48.38 170 HIS A C 1
ATOM 1332 O O . HIS A 1 170 ? 11.953 14.967 -6.166 1.00 48.38 170 HIS A O 1
ATOM 1338 N N . LYS A 1 171 ? 11.168 15.858 -8.067 1.00 55.88 171 LYS A N 1
ATOM 1339 C CA . LYS A 1 171 ? 10.994 14.587 -8.781 1.00 55.88 171 LYS A CA 1
ATOM 1340 C C . LYS A 1 171 ? 12.194 14.407 -9.720 1.00 55.88 171 LYS A C 1
ATOM 1342 O O . LYS A 1 171 ? 12.374 15.228 -10.615 1.00 55.88 171 LYS A O 1
ATOM 1347 N N . SER A 1 172 ? 13.045 13.402 -9.485 1.00 56.69 172 SER A N 1
ATOM 1348 C CA . SER A 1 172 ? 14.130 13.055 -10.421 1.00 56.69 172 SER A CA 1
ATOM 1349 C C . SER A 1 172 ? 13.545 12.491 -11.724 1.00 56.69 172 SER A C 1
ATOM 1351 O O . SER A 1 172 ? 12.404 12.030 -11.744 1.00 56.69 172 SER A O 1
ATOM 1353 N N . SER A 1 173 ? 14.303 12.515 -12.822 1.00 57.44 173 SER A N 1
ATOM 1354 C CA . SER A 1 173 ? 13.907 11.887 -14.096 1.00 57.44 173 SER A CA 1
ATOM 1355 C C . SER A 1 173 ? 13.593 10.400 -13.932 1.00 57.44 173 SER A C 1
ATOM 1357 O O . SER A 1 173 ? 12.612 9.911 -14.495 1.00 57.44 173 SER A O 1
ATOM 1359 N N . ASP A 1 174 ? 14.358 9.713 -13.084 1.00 58.06 174 ASP A N 1
ATOM 1360 C CA . ASP A 1 174 ? 14.205 8.282 -12.793 1.00 58.06 174 ASP A CA 1
ATOM 1361 C C . ASP A 1 174 ? 12.882 7.991 -12.086 1.00 58.06 174 ASP A C 1
ATOM 1363 O O . ASP A 1 174 ? 12.272 6.948 -12.287 1.00 58.06 174 ASP A O 1
ATOM 1367 N N . PHE A 1 175 ? 12.363 8.967 -11.340 1.00 61.09 175 PHE A N 1
ATOM 1368 C CA . PHE A 1 175 ? 11.057 8.880 -10.700 1.00 61.09 175 PHE A CA 1
ATOM 1369 C C . PHE A 1 175 ? 9.899 8.839 -11.715 1.00 61.09 175 PHE A C 1
ATOM 1371 O O . PHE A 1 175 ? 8.775 8.516 -11.336 1.00 61.09 175 PHE A O 1
ATOM 1378 N N . ILE A 1 176 ? 10.125 9.206 -12.984 1.00 64.69 176 ILE A N 1
ATOM 1379 C CA . ILE A 1 176 ? 9.095 9.284 -14.037 1.00 64.69 176 ILE A CA 1
ATOM 1380 C C . ILE A 1 176 ? 9.350 8.284 -15.172 1.00 64.69 176 ILE A C 1
ATOM 1382 O O . ILE A 1 176 ? 8.406 7.662 -15.656 1.00 64.69 176 ILE A O 1
ATOM 1386 N N . ALA A 1 177 ? 10.602 8.139 -15.605 1.00 66.94 177 ALA A N 1
ATOM 1387 C CA . ALA A 1 177 ? 10.983 7.252 -16.703 1.00 66.94 177 ALA A CA 1
ATOM 1388 C C . ALA A 1 177 ? 11.534 5.897 -16.232 1.00 66.94 177 ALA A C 1
ATOM 1390 O O . ALA A 1 177 ? 11.611 4.970 -17.035 1.00 66.94 177 ALA A O 1
ATOM 1391 N N . GLY A 1 178 ? 11.905 5.776 -14.953 1.00 73.25 178 GLY A N 1
ATOM 1392 C CA . GLY A 1 178 ? 12.431 4.543 -14.378 1.00 73.25 178 GLY A CA 1
ATOM 1393 C C . GLY A 1 178 ? 11.372 3.458 -14.192 1.00 73.25 178 GLY A C 1
ATOM 1394 O O . GLY A 1 178 ? 10.175 3.663 -14.434 1.00 73.25 178 GLY A O 1
ATOM 1395 N N . SER A 1 179 ? 11.841 2.287 -13.757 1.00 82.00 179 SER A N 1
ATOM 1396 C CA . SER A 1 179 ? 10.984 1.139 -13.458 1.00 82.00 179 SER A CA 1
ATOM 1397 C C . SER A 1 179 ? 9.925 1.492 -12.411 1.00 82.00 179 SER A C 1
ATOM 1399 O O . SER A 1 179 ? 10.209 2.165 -11.418 1.00 82.00 179 SER A O 1
ATOM 1401 N N . ALA A 1 180 ? 8.695 1.023 -12.621 1.00 85.12 180 ALA A N 1
ATOM 1402 C CA . ALA A 1 180 ? 7.624 1.135 -11.634 1.00 85.12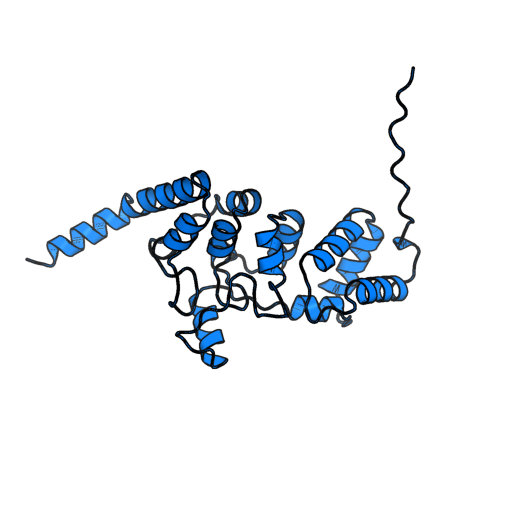 180 ALA A CA 1
ATOM 1403 C C . ALA A 1 180 ? 7.794 0.157 -10.455 1.00 85.12 180 ALA A C 1
ATOM 1405 O O . ALA A 1 180 ? 7.230 0.398 -9.377 1.00 85.12 180 ALA A O 1
ATOM 1406 N N . ASN A 1 181 ? 8.565 -0.918 -10.669 1.00 90.06 181 ASN A N 1
ATOM 1407 C CA . ASN A 1 181 ? 8.837 -1.988 -9.715 1.00 90.06 181 ASN A CA 1
ATOM 1408 C C . ASN A 1 181 ? 10.331 -2.061 -9.350 1.00 90.06 181 ASN A C 1
ATOM 1410 O O . ASN A 1 181 ? 11.212 -1.858 -10.189 1.00 90.06 181 ASN A O 1
ATOM 1414 N N . ALA A 1 182 ? 10.610 -2.383 -8.091 1.00 88.56 182 ALA A N 1
ATOM 1415 C CA . ALA A 1 182 ? 11.950 -2.415 -7.528 1.00 88.56 182 ALA A CA 1
ATOM 1416 C C . ALA A 1 182 ? 12.897 -3.457 -8.121 1.00 88.56 182 ALA A C 1
ATOM 1418 O O . ALA A 1 182 ? 14.102 -3.222 -8.139 1.00 88.56 182 ALA A O 1
ATOM 1419 N N . THR A 1 183 ? 12.381 -4.563 -8.652 1.00 84.94 183 THR A N 1
ATOM 1420 C CA . THR A 1 183 ? 13.197 -5.572 -9.353 1.00 84.94 183 THR A CA 1
ATOM 1421 C C . THR A 1 183 ? 13.818 -5.032 -10.645 1.00 84.94 183 THR A C 1
ATOM 1423 O O . THR A 1 183 ? 14.763 -5.609 -11.167 1.00 84.94 183 THR A O 1
ATOM 1426 N N . GLY A 1 184 ? 13.320 -3.903 -11.164 1.00 78.69 184 GLY A N 1
ATOM 1427 C CA . GLY A 1 184 ? 13.728 -3.357 -12.458 1.00 78.69 184 GLY A CA 1
ATOM 1428 C C . GLY A 1 184 ? 13.039 -4.032 -13.648 1.00 78.69 184 GLY A C 1
ATOM 1429 O O . GLY A 1 184 ? 13.054 -3.471 -14.742 1.00 78.69 184 GLY A O 1
ATOM 1430 N N . ALA A 1 185 ? 12.390 -5.179 -13.429 1.00 77.31 185 ALA A N 1
ATOM 1431 C CA . ALA A 1 185 ? 11.535 -5.840 -14.399 1.00 77.31 185 ALA A CA 1
ATOM 1432 C C . ALA A 1 185 ? 10.122 -5.224 -14.410 1.00 77.31 185 ALA A C 1
ATOM 1434 O O . ALA A 1 185 ? 9.618 -4.716 -13.404 1.00 77.31 185 ALA A O 1
ATOM 1435 N N . GLY A 1 186 ? 9.460 -5.281 -15.569 1.00 77.19 186 GLY A N 1
ATOM 1436 C CA . GLY A 1 186 ? 8.098 -4.776 -15.755 1.00 77.19 186 GLY A CA 1
ATOM 1437 C C . GLY A 1 186 ? 8.011 -3.362 -16.355 1.00 77.19 186 GLY A C 1
ATOM 1438 O O . GLY A 1 186 ? 8.965 -2.867 -16.958 1.00 77.19 186 GLY A O 1
ATOM 1439 N N . PRO A 1 187 ? 6.832 -2.717 -16.287 1.00 83.12 187 PRO A N 1
ATOM 1440 C CA . PRO A 1 187 ? 6.602 -1.430 -16.934 1.00 83.12 187 PRO A CA 1
ATOM 1441 C C . PRO A 1 187 ? 7.332 -0.283 -16.221 1.00 83.12 187 PRO A C 1
ATOM 1443 O O . PRO A 1 187 ? 7.522 -0.290 -15.005 1.00 83.12 187 PRO A O 1
ATOM 1446 N N . SER A 1 188 ? 7.667 0.770 -16.968 1.00 84.25 188 SER A N 1
ATOM 1447 C CA . SER A 1 188 ? 8.069 2.048 -16.371 1.00 84.25 188 SER A CA 1
ATOM 1448 C C . SER A 1 188 ? 6.881 2.746 -15.705 1.00 84.25 188 SER A C 1
ATOM 1450 O O . SER A 1 188 ? 5.722 2.451 -16.010 1.00 84.25 188 SER A O 1
ATOM 1452 N N . VAL A 1 189 ? 7.139 3.732 -14.843 1.00 80.25 189 VAL A N 1
ATOM 1453 C CA . VAL A 1 189 ? 6.076 4.561 -14.231 1.00 80.25 189 VAL A CA 1
ATOM 1454 C C . VAL A 1 189 ? 5.194 5.215 -15.307 1.00 80.25 189 VAL A C 1
ATOM 1456 O O . VAL A 1 189 ? 3.967 5.264 -15.177 1.00 80.25 189 VAL A O 1
ATOM 1459 N N . LEU A 1 190 ? 5.802 5.668 -16.409 1.00 80.50 190 LEU A N 1
ATOM 1460 C CA . LEU A 1 190 ? 5.083 6.173 -17.579 1.00 80.50 190 LEU A CA 1
ATOM 1461 C C . LEU A 1 190 ? 4.230 5.083 -18.244 1.00 80.50 190 LEU A C 1
ATOM 1463 O O . LEU A 1 190 ? 3.076 5.342 -18.578 1.00 80.50 190 LEU A O 1
ATOM 1467 N N . GLY A 1 191 ? 4.772 3.873 -18.410 1.00 82.38 191 GLY A N 1
ATOM 1468 C CA . GLY A 1 191 ? 4.056 2.728 -18.978 1.00 82.38 191 GLY A CA 1
ATOM 1469 C C . GLY A 1 191 ? 2.841 2.316 -18.143 1.00 82.38 191 GLY A C 1
ATOM 1470 O O . GLY A 1 191 ? 1.760 2.102 -18.695 1.00 82.38 191 GLY A O 1
ATOM 1471 N N . VAL A 1 192 ? 2.976 2.296 -16.813 1.00 83.69 192 VAL A N 1
ATOM 1472 C CA . VAL A 1 192 ? 1.853 2.070 -15.885 1.00 83.69 192 VAL A CA 1
ATOM 1473 C C . VAL A 1 192 ? 0.793 3.153 -16.057 1.00 83.69 192 VAL A C 1
ATOM 1475 O O . VAL A 1 192 ? -0.388 2.850 -16.221 1.00 83.69 192 VAL A O 1
ATOM 1478 N N . SER A 1 193 ? 1.207 4.422 -16.092 1.00 80.69 193 SER A N 1
ATOM 1479 C CA . SER A 1 193 ? 0.275 5.536 -16.268 1.00 80.69 193 SER A CA 1
ATOM 1480 C C . SER A 1 193 ? -0.419 5.544 -17.630 1.00 80.69 193 SER A C 1
ATOM 1482 O O . SER A 1 193 ? -1.552 6.007 -17.716 1.00 80.69 193 SER A O 1
ATOM 1484 N N . ALA A 1 194 ? 0.246 5.092 -18.694 1.00 81.06 194 ALA A N 1
ATOM 1485 C CA . ALA A 1 194 ? -0.362 4.965 -20.017 1.00 81.06 194 ALA A CA 1
ATOM 1486 C C . ALA A 1 194 ? -1.405 3.836 -20.041 1.00 81.06 194 ALA A C 1
ATOM 1488 O O . ALA A 1 194 ? -2.441 3.948 -20.696 1.00 81.06 194 ALA A O 1
ATOM 1489 N N . SER A 1 195 ? -1.147 2.766 -19.287 1.00 80.25 195 SER A N 1
ATOM 1490 C CA . SER A 1 195 ? -1.993 1.571 -19.239 1.00 80.25 195 SER A CA 1
ATOM 1491 C C . SER A 1 195 ? -3.237 1.738 -18.363 1.00 80.25 195 SER A C 1
ATOM 1493 O O . SER A 1 195 ? -4.226 1.042 -18.584 1.00 80.25 195 SER A O 1
ATOM 1495 N N . SER A 1 196 ? -3.245 2.687 -17.417 1.00 71.81 196 SER A N 1
ATOM 1496 C CA . SER A 1 196 ? -4.355 2.887 -16.468 1.00 71.81 196 SER A CA 1
ATOM 1497 C C . SER A 1 196 ? -5.643 3.456 -17.079 1.00 71.81 196 SER A C 1
ATOM 1499 O O . SER A 1 196 ? -6.623 3.673 -16.370 1.00 71.81 196 SER A O 1
ATOM 1501 N N . ARG A 1 197 ? -5.670 3.710 -18.398 1.00 71.19 197 ARG A N 1
ATOM 1502 C CA . ARG A 1 197 ? -6.814 4.275 -19.143 1.00 71.19 197 ARG A CA 1
ATOM 1503 C C . ARG A 1 197 ? -7.381 5.570 -18.538 1.00 71.19 197 ARG A C 1
ATOM 1505 O O . ARG A 1 197 ? -8.518 5.924 -18.837 1.00 71.19 197 ARG A O 1
ATOM 1512 N N . ASN A 1 198 ? -6.598 6.307 -17.742 1.00 71.06 198 ASN A N 1
ATOM 1513 C CA . ASN A 1 198 ? -6.953 7.646 -17.276 1.00 71.06 198 ASN A CA 1
ATOM 1514 C C . ASN A 1 198 ? -6.111 8.723 -17.993 1.00 71.06 198 ASN A C 1
ATOM 1516 O O . ASN A 1 198 ? -4.962 8.972 -17.606 1.00 71.06 198 ASN A O 1
ATOM 1520 N N . PRO A 1 199 ? -6.697 9.444 -18.971 1.00 75.12 199 PRO A N 1
ATOM 1521 C CA . PRO A 1 199 ? -6.007 10.507 -19.699 1.00 75.12 199 PRO A CA 1
ATOM 1522 C C . PRO A 1 199 ? -5.545 11.678 -18.820 1.00 75.12 199 PRO A C 1
ATOM 1524 O O . PRO A 1 199 ? -4.505 12.273 -19.088 1.00 75.12 199 PRO A O 1
ATOM 1527 N N . SER A 1 200 ? -6.284 12.012 -17.758 1.00 73.62 200 SER A N 1
ATOM 1528 C CA . SER A 1 200 ? -5.942 13.108 -16.843 1.00 73.62 200 SER A CA 1
ATOM 1529 C C . SER A 1 200 ? -4.739 12.768 -15.964 1.00 73.62 200 SER A C 1
ATOM 1531 O O . SER A 1 200 ? -3.863 13.613 -15.771 1.00 73.62 200 SER A O 1
ATOM 1533 N N . SER A 1 201 ? -4.682 11.553 -15.420 1.00 67.88 201 SER A N 1
ATOM 1534 C CA . SER A 1 201 ? -3.548 11.084 -14.615 1.00 67.88 201 SER A CA 1
ATOM 1535 C C . SER A 1 201 ? -2.295 10.961 -15.484 1.00 67.88 201 SER A C 1
ATOM 1537 O O . SER A 1 201 ? -1.232 11.455 -15.103 1.00 67.88 201 SER A O 1
ATOM 1539 N N . PHE A 1 202 ? -2.443 10.440 -16.706 1.00 75.75 202 PHE A N 1
ATOM 1540 C CA . PHE A 1 202 ? -1.370 10.399 -17.699 1.00 75.75 202 PHE A CA 1
ATOM 1541 C C . PHE A 1 202 ? -0.862 11.793 -18.087 1.00 75.75 202 PHE A C 1
ATOM 1543 O O . PHE A 1 202 ? 0.343 12.037 -18.058 1.00 75.75 202 PHE A O 1
ATOM 1550 N N . ALA A 1 203 ? -1.757 12.748 -18.356 1.00 76.69 203 ALA A N 1
ATOM 1551 C CA . ALA A 1 203 ? -1.374 14.126 -18.656 1.00 76.69 203 ALA A CA 1
ATOM 1552 C C . ALA A 1 203 ? -0.611 14.789 -17.495 1.00 76.69 203 ALA A C 1
ATOM 1554 O O . ALA A 1 203 ? 0.365 15.503 -17.732 1.00 76.69 203 ALA A O 1
ATOM 1555 N N . LYS A 1 204 ? -0.998 14.525 -16.235 1.00 73.56 204 LYS A N 1
ATOM 1556 C CA . LYS A 1 204 ? -0.260 14.993 -15.045 1.00 73.56 204 LYS A CA 1
ATOM 1557 C C . LYS A 1 204 ? 1.163 14.414 -15.008 1.00 73.56 204 LYS A C 1
ATOM 1559 O O . LYS A 1 204 ? 2.109 15.164 -14.764 1.00 73.56 204 LYS A O 1
ATOM 1564 N N . VAL A 1 205 ? 1.336 13.114 -15.271 1.00 71.56 205 VAL A N 1
ATOM 1565 C CA . VAL A 1 205 ? 2.660 12.457 -15.323 1.00 71.56 205 VAL A CA 1
ATOM 1566 C C . VAL A 1 205 ? 3.507 13.009 -16.469 1.00 71.56 205 VAL A C 1
ATOM 1568 O O . VAL A 1 205 ? 4.667 13.358 -16.252 1.00 71.56 205 VAL A O 1
ATOM 1571 N N . LEU A 1 206 ? 2.926 13.166 -17.659 1.00 74.00 206 LEU A N 1
ATOM 1572 C CA . LEU A 1 206 ? 3.610 13.703 -18.834 1.00 74.00 206 LEU A CA 1
ATOM 1573 C C . LEU A 1 206 ? 4.048 15.158 -18.622 1.00 74.00 206 LEU A C 1
ATOM 1575 O O . LEU A 1 206 ? 5.185 15.511 -18.924 1.00 74.00 206 LEU A O 1
ATOM 1579 N N . LYS A 1 207 ? 3.190 15.994 -18.029 1.00 74.75 207 LYS A N 1
ATOM 1580 C CA . LYS A 1 207 ? 3.534 17.377 -17.671 1.00 74.75 207 LYS A CA 1
ATOM 1581 C C . LYS A 1 207 ? 4.674 17.428 -16.651 1.00 74.75 207 LYS A C 1
ATOM 1583 O O . LYS A 1 207 ? 5.577 18.249 -16.783 1.00 74.75 207 LYS A O 1
ATOM 1588 N N . GLN A 1 208 ? 4.673 16.533 -15.660 1.00 70.44 208 GLN A N 1
ATOM 1589 C CA . GLN A 1 208 ? 5.790 16.405 -14.716 1.00 70.44 208 GLN A CA 1
ATOM 1590 C C . GLN A 1 208 ? 7.082 15.986 -15.430 1.00 70.44 208 GLN A C 1
ATOM 1592 O O . GLN A 1 208 ? 8.135 16.548 -15.142 1.00 70.44 208 GLN A O 1
ATOM 1597 N N . MET A 1 209 ? 7.004 15.064 -16.395 1.00 69.81 209 MET A N 1
ATOM 1598 C CA . MET A 1 209 ? 8.149 14.654 -17.216 1.00 69.81 209 MET A CA 1
ATOM 1599 C C . MET A 1 209 ? 8.719 15.836 -18.000 1.00 69.81 209 MET A C 1
ATOM 1601 O O . MET A 1 209 ? 9.918 16.096 -17.943 1.00 69.81 209 MET A O 1
ATOM 1605 N N . GLN A 1 210 ? 7.851 16.594 -18.673 1.00 70.88 210 GLN A N 1
ATOM 1606 C CA . GLN A 1 210 ? 8.228 17.794 -19.418 1.00 70.88 210 GLN A CA 1
ATOM 1607 C C . GLN A 1 210 ? 8.912 18.824 -18.520 1.00 70.88 210 GLN A C 1
ATOM 1609 O O . GLN A 1 210 ? 9.930 19.382 -18.916 1.00 70.88 210 GLN A O 1
ATOM 1614 N N . MET A 1 211 ? 8.404 19.055 -17.306 1.00 70.88 211 MET A N 1
ATOM 1615 C CA . MET A 1 211 ? 9.025 19.981 -16.354 1.00 70.88 211 MET A CA 1
ATOM 1616 C C . MET A 1 211 ? 10.426 19.537 -15.920 1.00 70.88 211 MET A C 1
ATOM 1618 O O . MET A 1 211 ? 11.320 20.374 -15.828 1.00 70.88 211 MET A O 1
ATOM 1622 N N . VAL A 1 212 ? 10.631 18.240 -15.671 1.00 66.38 212 VAL A N 1
ATOM 1623 C CA . VAL A 1 212 ? 11.947 17.696 -15.294 1.00 66.38 212 VAL A CA 1
ATOM 1624 C C . VAL A 1 212 ? 12.938 17.809 -16.454 1.00 66.38 212 VAL A C 1
ATOM 1626 O O . VAL A 1 212 ? 14.053 18.287 -16.258 1.00 66.38 212 VAL A O 1
ATOM 1629 N N . LEU A 1 213 ? 12.515 17.447 -17.669 1.00 64.88 213 LEU A N 1
ATOM 1630 C CA . LEU A 1 213 ? 13.334 17.548 -18.883 1.00 64.88 213 LEU A CA 1
ATOM 1631 C C . LEU A 1 213 ? 13.583 19.002 -19.318 1.00 64.88 213 LEU A C 1
ATOM 1633 O O . LEU A 1 213 ? 14.596 19.300 -19.936 1.00 64.88 213 LEU A O 1
ATOM 1637 N N . SER A 1 214 ? 12.694 19.935 -18.981 1.00 67.06 214 SER A N 1
ATOM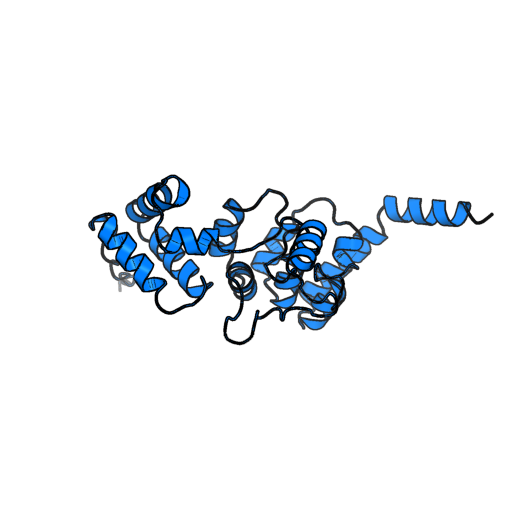 1638 C CA . SER A 1 214 ? 12.866 21.362 -19.301 1.00 67.06 214 SER A CA 1
ATOM 1639 C C . SER A 1 214 ? 13.588 22.142 -18.196 1.00 67.06 214 SER A C 1
ATOM 1641 O O . SER A 1 214 ? 13.770 23.353 -18.317 1.00 67.06 214 SER A O 1
ATOM 1643 N N . GLY A 1 215 ? 13.979 21.481 -17.101 1.00 63.12 215 GLY A N 1
ATOM 1644 C CA . GLY A 1 215 ? 14.616 22.125 -15.958 1.00 63.12 215 GLY A CA 1
ATOM 1645 C C . GLY A 1 215 ? 16.070 22.557 -16.232 1.00 63.12 215 GLY A C 1
ATOM 1646 O O . GLY A 1 215 ? 16.760 21.936 -17.047 1.00 63.12 215 GLY A O 1
ATOM 1647 N N . PRO A 1 216 ? 16.599 23.561 -15.502 1.00 55.41 216 PRO A N 1
ATOM 1648 C CA . PRO A 1 216 ? 17.959 24.083 -15.707 1.00 55.41 216 PRO A CA 1
ATOM 1649 C C . PRO A 1 216 ? 19.061 23.018 -15.581 1.00 55.41 216 PRO A C 1
ATOM 1651 O O . PRO A 1 216 ? 20.089 23.097 -16.250 1.00 55.41 216 PRO A O 1
ATOM 1654 N N . GLY A 1 217 ? 18.844 21.997 -14.741 1.00 52.22 217 GLY A N 1
ATOM 1655 C CA . GLY A 1 217 ? 19.776 20.882 -14.544 1.00 52.22 217 GLY A CA 1
ATOM 1656 C C . GLY A 1 217 ? 19.865 19.920 -15.735 1.00 52.22 217 GLY A C 1
ATOM 1657 O O . GLY A 1 217 ? 20.948 19.404 -16.007 1.00 52.22 217 GLY A O 1
ATOM 1658 N N . PHE A 1 218 ? 18.773 19.724 -16.484 1.00 53.22 218 PHE A N 1
ATOM 1659 C CA . PHE A 1 218 ? 18.767 18.911 -17.707 1.00 53.22 218 PHE A CA 1
ATOM 1660 C C . PHE A 1 218 ? 19.444 19.658 -18.861 1.00 53.22 218 PHE A C 1
ATOM 1662 O O . PHE A 1 218 ? 20.294 19.103 -19.546 1.00 53.22 218 PHE A O 1
ATOM 1669 N N . GLN A 1 219 ? 19.170 20.958 -19.015 1.00 55.56 219 GLN A N 1
ATOM 1670 C CA . GLN A 1 219 ? 19.859 21.785 -20.014 1.00 55.56 219 GLN A CA 1
ATOM 1671 C C . GLN A 1 219 ? 21.369 21.879 -19.757 1.00 55.56 219 GLN A C 1
ATOM 1673 O O . GLN A 1 219 ? 22.149 21.845 -20.707 1.00 55.56 219 GLN A O 1
ATOM 1678 N N . LYS A 1 220 ? 21.795 21.960 -18.488 1.00 51.09 220 LYS A N 1
ATOM 1679 C CA . LYS A 1 220 ? 23.216 21.997 -18.118 1.00 51.09 220 LYS A CA 1
ATOM 1680 C C . LYS A 1 220 ? 23.916 20.656 -18.356 1.00 51.09 220 LYS A C 1
ATOM 1682 O O . LYS A 1 220 ? 24.945 20.643 -19.009 1.00 51.09 220 LYS A O 1
ATOM 1687 N N . SER A 1 221 ? 23.336 19.538 -17.917 1.00 53.06 221 SER A N 1
ATOM 1688 C CA . SER A 1 221 ? 23.905 18.195 -18.147 1.00 53.06 221 SER A CA 1
ATOM 1689 C C . SER A 1 221 ? 23.935 17.800 -19.628 1.00 53.06 221 SER A C 1
ATOM 1691 O O . SER A 1 221 ? 24.930 17.248 -20.091 1.00 53.06 221 SER A O 1
ATOM 1693 N N . HIS A 1 222 ? 22.906 18.156 -20.403 1.00 51.03 222 HIS A N 1
ATOM 1694 C CA . HIS A 1 222 ? 22.895 17.954 -21.852 1.00 51.03 222 HIS A CA 1
ATOM 1695 C C . HIS A 1 222 ? 23.955 18.824 -22.552 1.00 51.03 222 HIS A C 1
ATOM 1697 O O . HIS A 1 222 ? 24.679 18.333 -23.417 1.00 51.03 222 HIS A O 1
ATOM 1703 N N . ARG A 1 223 ? 24.113 20.093 -22.142 1.00 49.91 223 ARG A N 1
ATOM 1704 C CA . ARG A 1 223 ? 25.170 20.990 -22.644 1.00 49.91 223 ARG A CA 1
ATOM 1705 C C . ARG A 1 223 ? 26.570 20.480 -22.276 1.00 49.91 223 ARG A C 1
ATOM 1707 O O . ARG A 1 223 ? 27.426 20.426 -23.147 1.00 49.91 223 ARG A O 1
ATOM 1714 N N . ASP A 1 224 ? 26.784 20.035 -21.042 1.00 50.06 224 ASP A N 1
ATOM 1715 C CA . ASP A 1 224 ? 28.069 19.498 -20.577 1.00 50.06 224 ASP A CA 1
ATOM 1716 C C . ASP A 1 224 ? 28.427 18.167 -21.271 1.00 50.06 224 ASP A C 1
ATOM 1718 O O . ASP A 1 224 ? 29.604 17.887 -21.486 1.00 50.06 224 ASP A O 1
ATOM 1722 N N . SER A 1 225 ? 27.433 17.359 -21.667 1.00 48.59 225 SER A N 1
ATOM 1723 C CA . SER A 1 225 ? 27.653 16.132 -22.453 1.00 48.59 225 SER A CA 1
ATOM 1724 C C . SER A 1 225 ? 28.015 16.403 -23.916 1.00 48.59 225 SER A C 1
ATOM 1726 O O . SER A 1 225 ? 28.808 15.668 -24.493 1.00 48.59 225 SER A O 1
ATOM 1728 N N . LEU A 1 226 ? 27.487 17.485 -24.499 1.00 48.69 226 LEU A N 1
ATOM 1729 C CA . LEU A 1 226 ? 27.815 17.917 -25.860 1.00 48.69 226 LEU A CA 1
ATOM 1730 C C . LEU A 1 226 ? 29.209 18.555 -25.940 1.00 48.69 226 LEU A C 1
ATOM 1732 O O . LEU A 1 226 ? 29.876 18.402 -26.950 1.00 48.69 226 LEU A O 1
ATOM 1736 N N . VAL A 1 227 ? 29.667 19.215 -24.871 1.00 51.62 227 VAL A N 1
ATOM 1737 C CA . VAL A 1 227 ? 31.003 19.843 -24.792 1.00 51.62 227 VAL A CA 1
ATOM 1738 C C . VAL A 1 227 ? 32.124 18.823 -24.524 1.00 51.62 227 VAL A C 1
ATOM 1740 O O . VAL A 1 227 ? 33.289 19.124 -24.741 1.00 51.62 227 VAL A O 1
ATOM 1743 N N . ARG A 1 228 ? 31.807 17.606 -24.059 1.00 48.44 228 ARG A N 1
ATOM 1744 C CA . ARG A 1 228 ? 32.799 16.538 -23.804 1.00 48.44 228 ARG A CA 1
ATOM 1745 C C . ARG A 1 228 ? 33.111 15.650 -25.013 1.00 48.44 228 ARG A C 1
ATOM 1747 O O . ARG A 1 228 ? 33.935 14.752 -24.877 1.00 48.44 228 ARG A O 1
ATOM 1754 N N . ASN A 1 229 ? 32.450 15.874 -26.147 1.00 43.97 229 ASN A N 1
ATOM 1755 C CA . ASN A 1 229 ? 32.655 15.113 -27.382 1.00 43.97 229 ASN A CA 1
ATOM 1756 C C . ASN A 1 229 ? 33.484 15.870 -28.440 1.00 43.97 229 ASN A C 1
ATOM 1758 O O . ASN A 1 229 ? 33.497 15.432 -29.589 1.00 43.97 229 ASN A O 1
ATOM 1762 N N . ASP A 1 230 ? 34.181 16.941 -28.044 1.00 40.62 230 ASP A N 1
ATOM 1763 C CA . ASP A 1 230 ? 35.220 17.613 -28.840 1.00 40.62 230 ASP A CA 1
ATOM 1764 C C . ASP A 1 230 ? 36.611 17.389 -28.221 1.00 40.62 230 ASP A C 1
ATOM 1766 O O . ASP A 1 230 ? 36.760 17.605 -26.992 1.00 40.62 230 ASP A O 1
#

Secondary structure (DSSP, 8-state):
-------------GGGS-HHHHHHHHHHHTTT-SS--HHHHHHHHHHHHH-HHHHHHHHHHHTS-S---HHHHHHHT--EESSHHHHHHHHHHTT--TTPPPPTT-STTT---HHHHHHHTT-HHHHHHHHTTS-TTTTT-EETTSBBHHHHHHHTT-HHHHHHTTT-S---SHHHHSBSBTTS-S-BHHHHHHHT--HHHHHHHHHHHHHHHTSHHHHHHHHHHHHTT-

Sequence (230 aa):
MCHQKPLDPALGNLGVFPPEIILNILDEFLGSSPRLTHENFHSINQLMKTNKTLAEYIKLHWMDSNASNSFKQRVNAVQWYPNIDAANAALTLQGVDPDYVMPIEGPPGLGPDLITGIILNDCTDCFEWFNKMLPATHMRCCNEGGWSFRSLALYANAGKVLDRYSDLPHKSSDFIAGSANATGAGPSVLGVSASSRNPSSFAKVLKQMQMVLSGPGFQKSHRDSLVRND

Radius of gyration: 21.67 Å; chains: 1; bounding box: 79×41×58 Å

Foldseek 3Di:
DDPDDDDPPLPPAPLVDDLVVLLVVLVVLVPPAPADAQVSLVVVLVVCVSYVSSVCSCCCCQVVDPDDGPVNVRLVPFDKALALQRLQVVCVVVVPDLQDQADLLGDPPNGHHHLLNCLLVLPVSSVVVVVVVHDPSLQRMAGNRQAGSLLSNLLSVSVNVVVVVPPDPDDALCNQQFCRGSSSHDDGSLRSNVPSPDPVSNVVSVVVNVCNCVDPVNVVVVVVVVVVVD

Organism: NCBI:txid293559